Protein AF-M0E5K1-F1 (afdb_monomer_lite)

Secondary structure (DSSP, 8-state):
-EE-SS-BTTGGG-STT--STT---SGGGB-TT--HHHHHHHHHTSSS--PEEEEEE-TTBHHHHHHHHHHS-HHHHHHHTT--EEEEE---SS-BB-STT-SS--B-TTSHHHHHHHHHHHHHHHHTT-EEEESS-PPP-SGGGT-TTEEEE--S--THHHH-TTT-----TTHHHHGGGTT-

Organism: NCBI:txid1227466

InterPro domains:
  IPR013785 Aldolase-type TIM barrel [G3DSA:3.20.20.70] (1-184)
  IPR019563 Glycosyl-hydrolase 97, catalytic domain [PF10566] (2-156)
  IPR052720 Glycosyl Hydrolase Family 97 [PTHR35803] (2-184)

Foldseek 3Di:
DAEDDPQFWDCVQDDQAGQQLGGDQAQVRGDPVHRLLVVQVVQCPDPNHDHYAGEAERLQELANVVCCVPPVVRLLNCVVSVHAEYEYEHRYPQAHCDHSPDPGRDHHLADPSLVVSVVVVLVSSVVSNHQYEYESHDADDPCCVVRVSPPYYDNDDDPCCVPDVPNHNPDDPCRVVCCVVPRD

Structure (mmCIF, N/CA/C/O backbone):
data_AF-M0E5K1-F1
#
_entry.id   AF-M0E5K1-F1
#
loop_
_atom_site.group_PDB
_atom_site.id
_ato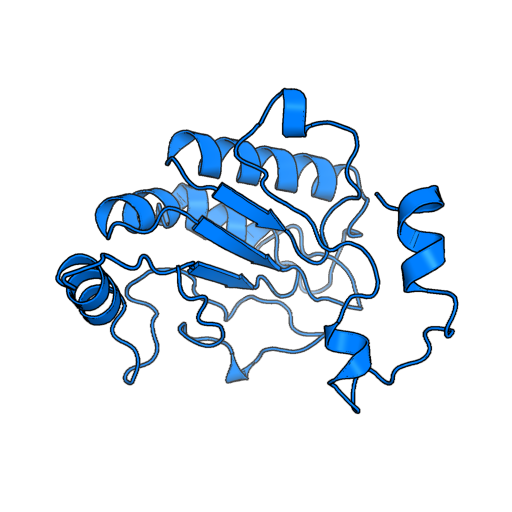m_site.type_symbol
_atom_site.label_atom_id
_atom_site.label_alt_id
_atom_site.label_comp_id
_atom_site.label_asym_id
_atom_site.label_entity_id
_atom_site.label_seq_id
_atom_site.pdbx_PDB_ins_code
_atom_site.Cartn_x
_atom_site.Cartn_y
_atom_site.Cartn_z
_atom_site.occupancy
_atom_site.B_iso_or_equiv
_atom_site.auth_seq_id
_atom_site.auth_comp_id
_atom_site.auth_asym_id
_atom_site.auth_atom_id
_atom_site.pdbx_PDB_model_num
ATOM 1 N N . SER A 1 1 ? -15.384 -0.146 6.447 1.00 93.38 1 SER A N 1
ATOM 2 C CA . SER A 1 1 ? -14.293 0.747 6.843 1.00 93.38 1 SER A CA 1
ATOM 3 C C . SER A 1 1 ? -14.301 1.992 5.967 1.00 93.38 1 SER A C 1
ATOM 5 O O . SER A 1 1 ? -15.077 2.036 5.013 1.00 93.38 1 SER A O 1
ATOM 7 N N . VAL A 1 2 ? -13.480 2.990 6.290 1.00 97.94 2 VAL A N 1
ATOM 8 C CA . VAL A 1 2 ? -13.198 4.164 5.448 1.00 97.94 2 VAL A CA 1
ATOM 9 C C . VAL A 1 2 ? -11.694 4.220 5.186 1.00 97.94 2 VAL A C 1
ATOM 11 O O . VAL A 1 2 ? -10.918 4.206 6.135 1.00 97.94 2 VAL A O 1
ATOM 14 N N . LEU A 1 3 ? -11.296 4.261 3.914 1.00 98.31 3 LEU A N 1
ATOM 15 C CA . LEU A 1 3 ? -9.912 4.495 3.490 1.00 98.31 3 LEU A CA 1
ATOM 16 C C . LEU A 1 3 ? -9.608 5.998 3.535 1.00 98.31 3 LEU A C 1
ATOM 18 O O . LEU A 1 3 ? -10.424 6.790 3.056 1.00 98.31 3 LEU A O 1
ATOM 22 N N . ALA A 1 4 ? -8.439 6.373 4.052 1.00 96.44 4 ALA A N 1
ATOM 23 C CA . ALA A 1 4 ? -7.909 7.731 3.956 1.00 96.44 4 ALA A CA 1
ATOM 24 C C . ALA A 1 4 ? -6.497 7.695 3.353 1.00 96.44 4 ALA A C 1
ATOM 26 O O . ALA A 1 4 ? -5.589 7.111 3.936 1.00 96.44 4 ALA A O 1
ATOM 27 N N . GLU A 1 5 ? -6.319 8.311 2.184 1.00 97.88 5 GLU A N 1
ATOM 28 C CA . GLU A 1 5 ? -5.006 8.540 1.566 1.00 97.88 5 GLU A CA 1
ATOM 29 C C . GLU A 1 5 ? -4.551 9.976 1.851 1.00 97.88 5 GLU A C 1
ATOM 31 O O . GLU A 1 5 ? -5.392 10.861 2.020 1.00 97.88 5 GLU A O 1
ATOM 36 N N . GLY A 1 6 ? -3.238 10.225 1.905 1.00 97.56 6 GLY A N 1
ATOM 37 C CA . GLY A 1 6 ? -2.715 11.553 2.248 1.00 97.56 6 GLY A CA 1
ATOM 38 C C . GLY A 1 6 ? -2.766 11.893 3.739 1.00 97.56 6 GLY A C 1
ATOM 39 O O . GLY A 1 6 ? -2.667 13.065 4.086 1.00 97.56 6 GLY A O 1
ATOM 40 N N . TRP A 1 7 ? -2.964 10.898 4.610 1.00 98.00 7 TRP A N 1
ATOM 41 C CA . TRP A 1 7 ? -3.082 11.096 6.058 1.00 98.00 7 TRP A CA 1
ATOM 42 C C . TRP A 1 7 ? -1.726 11.365 6.732 1.00 98.00 7 TRP A C 1
ATOM 44 O O . TRP A 1 7 ? -1.666 12.111 7.707 1.00 98.00 7 TRP A O 1
ATOM 54 N N . ASN A 1 8 ? -0.654 10.762 6.215 1.00 98.00 8 ASN A N 1
ATOM 55 C CA . ASN A 1 8 ? 0.699 10.811 6.761 1.00 98.00 8 ASN A CA 1
ATOM 56 C C . ASN A 1 8 ? 1.569 11.899 6.124 1.00 98.00 8 ASN A C 1
ATOM 58 O O . ASN A 1 8 ? 1.221 12.438 5.081 1.00 98.00 8 ASN A O 1
ATOM 62 N N . LYS A 1 9 ? 2.710 12.240 6.724 1.00 97.75 9 LYS A N 1
ATOM 63 C CA . LYS A 1 9 ? 3.689 13.174 6.146 1.00 97.75 9 LYS A CA 1
ATOM 64 C C . LYS A 1 9 ? 4.366 12.574 4.903 1.00 97.75 9 LYS A C 1
ATOM 66 O O . LYS A 1 9 ? 4.314 11.379 4.643 1.00 97.75 9 LYS A O 1
ATOM 71 N N . GLY A 1 10 ? 4.994 13.437 4.102 1.00 96.44 10 GLY A N 1
ATOM 72 C CA . GLY A 1 10 ? 5.761 13.033 2.914 1.00 96.44 10 GLY A CA 1
ATOM 73 C C . GLY A 1 10 ? 5.061 13.225 1.575 1.00 96.44 10 GLY A C 1
ATOM 74 O O . GLY A 1 10 ? 5.732 13.351 0.550 1.00 96.44 10 GLY A O 1
ATOM 75 N N . TRP A 1 11 ? 3.733 13.362 1.559 1.00 97.19 11 TRP A N 1
ATOM 76 C CA . TRP A 1 11 ? 2.946 13.489 0.322 1.00 97.19 11 TRP A CA 1
ATOM 77 C C . TRP A 1 11 ? 3.288 14.718 -0.524 1.00 97.19 11 TRP A C 1
ATOM 79 O O . TRP A 1 11 ? 3.047 14.723 -1.727 1.00 97.19 11 TRP A O 1
ATOM 89 N N . SER A 1 12 ? 3.910 15.748 0.053 1.00 95.31 12 SER A N 1
ATOM 90 C CA . SER A 1 12 ? 4.443 16.886 -0.710 1.00 95.31 12 SER A CA 1
ATOM 91 C C . SER A 1 12 ? 5.586 16.512 -1.665 1.00 95.31 12 SER A C 1
ATOM 93 O O . SER A 1 12 ? 5.869 17.276 -2.587 1.00 95.31 12 SER A O 1
ATOM 95 N N . SER A 1 13 ? 6.241 15.369 -1.442 1.00 93.31 13 SER A N 1
ATOM 96 C CA . SER A 1 13 ? 7.293 14.806 -2.298 1.00 93.31 13 SER A CA 1
ATOM 97 C C . SER A 1 13 ? 6.794 13.701 -3.236 1.00 93.31 13 SER A C 1
ATOM 99 O O . SER A 1 13 ? 7.543 13.262 -4.106 1.00 93.31 13 SER A O 1
ATOM 101 N N . TYR A 1 14 ? 5.541 13.262 -3.070 1.00 94.00 14 TYR A N 1
ATOM 102 C CA . TYR A 1 14 ? 4.974 12.134 -3.799 1.00 94.00 14 TYR A CA 1
ATOM 103 C C . TYR A 1 14 ? 4.897 12.390 -5.309 1.00 94.00 14 TYR A C 1
ATOM 105 O O . TYR A 1 14 ? 4.589 13.491 -5.775 1.00 94.00 14 TYR A O 1
ATOM 113 N N . GLY A 1 15 ? 5.126 11.332 -6.083 1.00 90.25 15 GLY A N 1
ATOM 114 C CA . GLY A 1 15 ? 4.949 11.314 -7.526 1.00 90.25 15 GLY A CA 1
ATOM 115 C C . GLY A 1 15 ? 5.547 10.059 -8.149 1.00 90.25 15 GLY A C 1
ATOM 116 O O . GLY A 1 15 ? 6.339 9.363 -7.525 1.00 90.25 15 GLY A O 1
ATOM 117 N N . ALA A 1 16 ? 5.231 9.810 -9.421 1.00 89.69 16 ALA A N 1
ATOM 118 C CA . ALA A 1 16 ? 5.661 8.601 -10.130 1.00 89.69 16 ALA A CA 1
ATOM 119 C C . ALA A 1 16 ? 7.189 8.429 -10.260 1.00 89.69 16 ALA A C 1
ATOM 121 O O . ALA A 1 16 ? 7.641 7.357 -10.624 1.00 8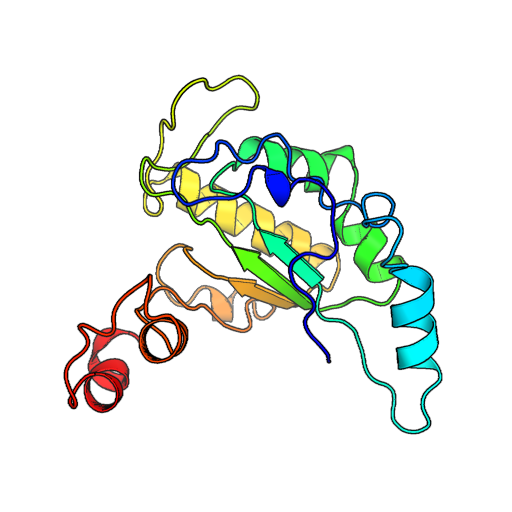9.69 16 ALA A O 1
ATOM 122 N N . ASN A 1 17 ? 7.994 9.453 -9.964 1.00 93.62 17 ASN A N 1
ATOM 123 C CA . ASN A 1 17 ? 9.461 9.373 -9.968 1.00 93.62 17 ASN A CA 1
ATOM 124 C C . ASN A 1 17 ? 10.074 9.696 -8.591 1.00 93.62 17 ASN A C 1
ATOM 126 O O . ASN A 1 17 ? 11.256 10.026 -8.525 1.00 93.62 17 ASN A O 1
ATOM 130 N N . ALA A 1 18 ? 9.273 9.715 -7.521 1.00 93.69 18 ALA A N 1
ATOM 131 C CA . ALA A 1 18 ? 9.764 9.971 -6.168 1.00 93.69 18 ALA A CA 1
ATOM 132 C C . ALA A 1 18 ? 10.539 8.759 -5.626 1.00 93.69 18 ALA A C 1
ATOM 134 O O . ALA A 1 18 ? 10.308 7.636 -6.059 1.00 93.69 18 ALA A O 1
ATOM 135 N N . ASP A 1 19 ? 11.440 8.973 -4.666 1.00 94.19 19 ASP A N 1
ATOM 136 C CA . ASP A 1 19 ? 12.235 7.898 -4.047 1.00 94.19 19 ASP A CA 1
ATOM 137 C C . ASP A 1 19 ? 11.589 7.299 -2.786 1.00 94.19 19 ASP A C 1
ATOM 139 O O . ASP A 1 19 ? 12.147 6.388 -2.180 1.00 94.19 19 ASP A O 1
ATOM 143 N N . GLY A 1 20 ? 10.434 7.826 -2.364 1.00 94.75 20 GLY A N 1
ATOM 144 C CA . GLY A 1 20 ? 9.670 7.353 -1.208 1.00 94.75 20 GLY A CA 1
ATOM 145 C C . GLY A 1 20 ? 10.296 7.603 0.163 1.00 94.75 20 GLY A C 1
ATOM 146 O O . GLY A 1 20 ? 9.659 7.289 1.158 1.00 94.75 20 GLY A O 1
ATOM 147 N N . THR A 1 21 ? 11.487 8.200 0.248 1.00 94.56 21 THR A N 1
ATOM 148 C CA . THR A 1 21 ? 12.237 8.344 1.514 1.00 94.56 21 THR A CA 1
ATOM 149 C C . THR A 1 21 ? 11.604 9.308 2.519 1.00 94.56 21 THR A C 1
ATOM 151 O O . THR A 1 21 ? 11.987 9.321 3.683 1.00 94.56 21 THR A O 1
ATOM 154 N N . ALA A 1 22 ? 10.660 10.141 2.076 1.00 94.38 22 ALA A N 1
ATOM 155 C CA . ALA A 1 22 ? 9.961 11.102 2.925 1.00 94.38 22 ALA A CA 1
ATOM 156 C C . ALA A 1 22 ? 8.573 10.623 3.382 1.00 94.38 22 ALA A C 1
ATOM 158 O O . ALA A 1 22 ? 7.911 11.358 4.113 1.00 94.38 22 ALA A O 1
ATOM 159 N N . LEU A 1 23 ? 8.100 9.465 2.904 1.00 96.31 23 LEU A N 1
ATOM 160 C CA . LEU A 1 23 ? 6.813 8.896 3.304 1.00 96.31 23 LEU A CA 1
ATOM 161 C C . LEU A 1 23 ? 7.001 8.123 4.606 1.00 96.31 23 LEU A C 1
ATOM 163 O O . LEU A 1 23 ? 7.533 7.023 4.585 1.00 96.31 23 LEU A O 1
ATOM 167 N N . GLU A 1 24 ? 6.547 8.719 5.702 1.00 95.12 24 GLU A N 1
ATOM 168 C CA . GLU A 1 24 ? 6.555 8.135 7.048 1.00 95.12 24 GLU A CA 1
ATOM 169 C C . GLU A 1 24 ? 5.178 7.499 7.290 1.00 95.12 24 GLU A C 1
ATOM 171 O O . GLU A 1 24 ? 4.170 8.169 7.077 1.00 95.12 24 GLU A O 1
ATOM 176 N N . LEU A 1 25 ? 5.081 6.225 7.671 1.00 97.69 25 LEU A N 1
ATOM 177 C CA . LEU A 1 25 ? 3.816 5.474 7.765 1.00 97.69 25 LEU A CA 1
ATOM 178 C C . LEU A 1 25 ? 3.404 5.173 9.216 1.00 97.69 25 LEU A C 1
ATOM 180 O O . LEU A 1 25 ? 2.392 4.500 9.451 1.00 97.69 25 LEU A O 1
ATOM 184 N N . GLY A 1 26 ? 4.151 5.676 10.198 1.00 97.25 26 GLY A N 1
ATOM 185 C CA . GLY A 1 26 ? 3.815 5.605 11.615 1.00 97.25 26 GLY A CA 1
ATOM 186 C C . GLY A 1 26 ? 2.559 6.408 11.969 1.00 97.25 26 GLY A C 1
ATOM 187 O O . GLY A 1 26 ? 2.272 7.451 11.390 1.00 97.25 26 GLY A O 1
ATOM 188 N N . ILE A 1 27 ? 1.790 5.938 12.957 1.00 96.75 27 ILE A N 1
ATOM 189 C CA . ILE A 1 27 ? 0.559 6.612 13.423 1.00 96.75 27 ILE A CA 1
ATOM 190 C C . ILE A 1 27 ? 0.833 8.065 13.840 1.00 96.75 27 ILE A C 1
ATOM 192 O O . ILE A 1 27 ? 0.050 8.956 13.514 1.00 96.75 27 ILE A O 1
ATOM 196 N N . ASP A 1 28 ? 1.959 8.295 14.517 1.00 95.56 28 ASP A N 1
ATOM 197 C CA . ASP A 1 28 ? 2.393 9.616 14.990 1.00 95.56 28 ASP A CA 1
ATOM 198 C C . ASP A 1 28 ? 2.974 10.501 13.864 1.00 95.56 28 ASP A C 1
ATOM 200 O O . ASP A 1 28 ? 3.295 11.679 14.077 1.00 95.56 28 ASP A O 1
ATOM 204 N N . ASP A 1 29 ? 3.061 9.960 12.646 1.00 96.44 29 ASP A N 1
ATOM 205 C CA . ASP A 1 29 ? 3.496 10.663 11.443 1.00 96.44 29 ASP A CA 1
ATOM 206 C C . ASP A 1 29 ? 2.351 11.177 10.587 1.00 96.44 29 ASP A C 1
ATOM 208 O O . ASP A 1 29 ? 2.550 11.623 9.456 1.00 96.44 29 ASP A O 1
ATOM 212 N N . SER A 1 30 ? 1.150 11.218 11.156 1.00 97.25 30 SER A N 1
ATOM 213 C CA . SER A 1 30 ? 0.030 11.919 10.557 1.00 97.25 30 SER A CA 1
ATOM 214 C C . SER A 1 30 ? 0.308 13.421 10.380 1.00 97.25 30 SER A C 1
ATOM 216 O O . SER A 1 30 ? 1.098 14.049 11.102 1.00 97.25 30 SER A O 1
ATOM 218 N N . TYR A 1 31 ? -0.332 14.034 9.382 1.00 98.00 31 TYR A N 1
ATOM 219 C CA . TYR A 1 31 ? -0.329 15.489 9.266 1.00 98.00 31 TYR A CA 1
ATOM 220 C C . TYR A 1 31 ? -1.050 16.137 10.467 1.00 98.00 31 TYR A C 1
ATOM 222 O O . TYR A 1 31 ? -1.944 15.530 11.055 1.00 98.00 31 TYR A O 1
ATOM 230 N N . PRO A 1 32 ? -0.731 17.401 10.824 1.00 97.38 32 PRO A N 1
ATOM 231 C CA . PRO A 1 32 ? -1.345 18.079 11.973 1.00 97.38 32 PRO A CA 1
ATOM 232 C C . PRO A 1 32 ? -2.873 18.238 11.916 1.00 97.38 32 PRO A C 1
ATOM 234 O O . PRO A 1 32 ? -3.479 18.623 12.913 1.00 97.38 32 PRO A O 1
ATOM 237 N N . ASP A 1 33 ? -3.483 18.030 10.750 1.00 97.56 33 ASP A N 1
ATOM 238 C CA . ASP A 1 33 ? -4.923 18.094 10.509 1.00 97.56 33 ASP A CA 1
ATOM 239 C C . ASP A 1 33 ? -5.602 16.713 10.454 1.00 97.56 33 ASP A C 1
ATOM 241 O O . ASP A 1 33 ? -6.809 16.644 10.214 1.00 97.56 33 ASP A O 1
ATOM 245 N N . PHE A 1 34 ? -4.867 15.629 10.724 1.00 98.19 34 PHE A N 1
ATOM 246 C CA . PHE A 1 34 ? -5.397 14.271 10.792 1.00 98.19 34 PHE A CA 1
ATOM 247 C C . PHE A 1 34 ? -4.895 13.558 12.054 1.00 98.19 34 PHE A C 1
ATOM 249 O O . PHE A 1 34 ? -3.728 13.196 12.145 1.00 98.19 34 PHE A O 1
ATOM 256 N N . ASP A 1 35 ? -5.769 13.326 13.033 1.00 98.06 35 ASP A N 1
ATOM 257 C CA . ASP A 1 35 ? -5.455 12.516 14.217 1.00 98.06 35 ASP A CA 1
ATOM 258 C C . ASP A 1 35 ? -6.004 11.098 14.018 1.00 98.06 35 ASP A C 1
ATOM 260 O O . ASP A 1 35 ? -7.217 10.869 14.015 1.00 98.06 35 ASP A O 1
ATOM 264 N N . VAL A 1 36 ? -5.099 10.137 13.817 1.00 98.25 36 VAL A N 1
ATOM 265 C CA . VAL A 1 36 ? -5.459 8.733 13.582 1.00 98.25 36 VAL A CA 1
ATOM 266 C C . VAL A 1 36 ? -6.212 8.150 14.781 1.00 98.25 36 VAL A C 1
ATOM 268 O O . VAL A 1 36 ? -7.194 7.437 14.578 1.00 98.25 36 VAL A O 1
ATOM 271 N N . ASN A 1 37 ? -5.802 8.470 16.013 1.00 98.12 37 ASN A N 1
ATOM 272 C CA . ASN A 1 37 ? -6.437 7.943 17.221 1.00 98.12 37 ASN A CA 1
ATOM 273 C C . ASN A 1 37 ? -7.844 8.524 17.399 1.00 98.12 37 ASN A C 1
ATOM 275 O O . ASN A 1 37 ? -8.774 7.787 17.725 1.00 98.12 37 ASN A O 1
ATOM 279 N N . GLU A 1 38 ? -8.028 9.822 17.132 1.00 98.12 38 GLU A N 1
ATOM 280 C CA . GLU A 1 38 ? -9.357 10.445 17.172 1.00 98.12 38 GLU A CA 1
ATOM 281 C C . GLU A 1 38 ? -10.300 9.806 16.139 1.00 98.12 38 GLU A C 1
ATOM 283 O O . GLU A 1 38 ? -11.446 9.481 16.462 1.00 98.12 38 GLU A O 1
ATOM 288 N N . VAL A 1 39 ? -9.832 9.576 14.905 1.00 98.00 39 VAL A N 1
ATOM 289 C CA . VAL A 1 39 ? -10.649 8.975 13.838 1.00 98.00 39 VAL A CA 1
ATOM 290 C C . VAL A 1 39 ? -11.027 7.527 14.160 1.00 98.00 39 VAL A C 1
ATOM 292 O O . VAL A 1 39 ? -12.189 7.144 13.965 1.00 98.00 39 VAL A O 1
ATOM 295 N N . THR A 1 40 ? -10.091 6.711 14.655 1.00 98.19 40 THR A N 1
ATOM 296 C CA . THR A 1 40 ? -10.386 5.313 15.002 1.00 98.19 40 THR A CA 1
ATOM 297 C C . THR A 1 40 ? -11.283 5.209 16.231 1.00 98.19 40 THR A C 1
ATOM 299 O O . THR A 1 40 ? -12.244 4.433 16.206 1.00 98.19 40 THR A O 1
ATOM 302 N N . GLU A 1 41 ? -11.066 6.031 17.263 1.00 98.38 41 GLU A N 1
ATOM 303 C CA . GLU A 1 41 ? -11.944 6.102 18.435 1.00 98.38 41 GLU A CA 1
ATOM 304 C C . GLU A 1 41 ? -13.354 6.565 18.044 1.00 98.38 41 GLU A C 1
ATOM 306 O O . GLU A 1 41 ? -14.352 5.963 18.461 1.00 98.38 41 GLU A O 1
ATOM 311 N N . PHE A 1 42 ? -13.465 7.596 17.202 1.00 98.44 42 PHE A N 1
ATOM 312 C CA . PHE A 1 42 ? -14.752 8.069 16.699 1.00 98.44 42 PHE A CA 1
ATOM 313 C C . PHE A 1 42 ? -15.502 6.956 15.962 1.00 98.44 42 PHE A C 1
ATOM 315 O O . PHE A 1 42 ? -16.668 6.690 16.268 1.00 98.44 42 PHE A O 1
ATOM 322 N N . GLY A 1 43 ? -14.831 6.273 15.029 1.00 98.25 43 GLY A N 1
ATOM 323 C CA . GLY A 1 43 ? -15.401 5.174 14.253 1.00 98.25 43 GLY A CA 1
ATOM 324 C C . GLY A 1 43 ? -15.858 3.996 15.118 1.00 98.25 43 GLY A C 1
ATOM 325 O O . GLY A 1 43 ? -16.947 3.454 14.896 1.00 98.25 43 GLY A O 1
ATOM 326 N N . ALA A 1 44 ? -15.081 3.645 16.145 1.00 98.12 44 ALA A N 1
ATOM 327 C CA . ALA A 1 44 ? -15.416 2.592 17.102 1.00 98.12 44 ALA A CA 1
ATOM 328 C C . ALA A 1 44 ? -16.640 2.935 17.972 1.00 98.12 44 ALA A C 1
ATOM 330 O O . ALA A 1 44 ? -17.416 2.043 18.321 1.00 98.12 44 ALA A O 1
ATOM 331 N N . ASN A 1 45 ? -16.841 4.218 18.290 1.00 98.38 45 ASN A N 1
ATOM 332 C CA . ASN A 1 45 ? -17.920 4.697 19.158 1.00 98.38 45 ASN A CA 1
ATOM 333 C C . ASN A 1 45 ? -19.264 4.937 18.439 1.00 98.38 45 ASN A C 1
ATOM 335 O O . ASN A 1 45 ? -20.266 5.270 19.082 1.00 98.38 45 ASN A O 1
ATOM 339 N N . LEU A 1 46 ? -19.334 4.764 17.115 1.00 98.25 46 LEU A N 1
ATOM 340 C CA . LEU A 1 46 ? -20.593 4.852 16.374 1.00 98.25 46 LEU A CA 1
ATOM 341 C C . LEU A 1 46 ? -21.545 3.700 16.735 1.00 98.25 46 LEU A C 1
ATOM 343 O O . LEU A 1 46 ? -21.138 2.561 16.942 1.00 98.25 46 LEU A O 1
ATOM 347 N N . SER A 1 47 ? -22.858 3.970 16.710 1.00 98.06 47 SER A N 1
ATOM 348 C CA . SER A 1 47 ? -23.893 2.936 16.935 1.00 98.06 47 SER A CA 1
ATOM 349 C C . SER A 1 47 ? -23.812 1.748 15.963 1.00 98.06 47 SER A C 1
ATOM 351 O O . SER A 1 47 ? -24.250 0.647 16.291 1.00 98.06 47 SER A O 1
ATOM 353 N N . ASN A 1 48 ? -23.241 1.983 14.781 1.00 97.56 48 ASN A N 1
ATOM 354 C CA . ASN A 1 48 ? -22.765 0.961 13.866 1.00 97.56 48 ASN A CA 1
ATOM 355 C C . ASN A 1 48 ? -21.265 1.222 13.649 1.00 97.56 48 ASN A C 1
ATOM 357 O O . ASN A 1 48 ? -20.953 2.155 12.903 1.00 97.56 48 ASN A O 1
ATOM 361 N N . PRO A 1 49 ? -20.366 0.484 14.325 1.00 97.81 49 PRO A N 1
ATOM 362 C CA . PRO A 1 49 ? -18.935 0.759 14.287 1.00 97.81 49 PRO A CA 1
ATOM 363 C C . PRO A 1 49 ? -18.368 0.750 12.867 1.00 97.81 49 PRO A C 1
ATOM 365 O O . PRO A 1 49 ? -18.725 -0.096 12.041 1.00 97.81 49 PRO A O 1
ATOM 368 N N . VAL A 1 50 ? -17.466 1.687 12.587 1.00 98.06 50 VAL A N 1
ATOM 369 C CA . VAL A 1 50 ? -16.780 1.811 11.298 1.00 98.06 50 VAL A CA 1
ATOM 370 C C . VAL A 1 50 ? -15.280 1.866 11.547 1.00 98.06 50 VAL A C 1
ATOM 372 O O . VAL A 1 50 ? -14.799 2.769 12.216 1.00 98.06 50 VAL A O 1
ATOM 375 N N . GLU A 1 51 ? -14.540 0.908 10.994 1.00 97.50 51 GLU A N 1
ATOM 376 C CA . GLU A 1 51 ? -13.074 0.903 11.062 1.00 97.50 51 GLU A CA 1
ATOM 377 C C . GLU A 1 51 ? -12.449 1.853 10.028 1.00 97.50 51 GLU A C 1
ATOM 379 O O . GLU A 1 51 ? -13.039 2.122 8.977 1.00 97.50 51 GLU A O 1
ATOM 384 N N . MET A 1 52 ? -11.223 2.297 10.278 1.00 98.00 52 MET A N 1
ATOM 385 C CA . MET A 1 52 ? -10.372 2.914 9.262 1.00 98.00 52 MET A CA 1
ATOM 386 C C . MET A 1 52 ? -9.629 1.824 8.470 1.00 98.00 52 MET A C 1
ATOM 388 O O . MET A 1 52 ? -9.235 0.798 9.024 1.00 98.00 52 MET A O 1
ATOM 392 N N . THR A 1 53 ? -9.452 2.039 7.169 1.00 98.56 53 THR A N 1
ATOM 393 C CA . THR A 1 53 ? -8.484 1.307 6.344 1.00 98.56 53 THR A CA 1
ATOM 394 C C . THR A 1 53 ? -7.270 2.207 6.162 1.00 98.56 53 THR A C 1
ATOM 396 O O . THR A 1 53 ? -7.404 3.324 5.664 1.00 98.56 53 THR A O 1
ATOM 399 N N . MET A 1 54 ? -6.109 1.728 6.596 1.00 98.44 54 MET A N 1
ATOM 400 C CA . MET A 1 54 ? -4.846 2.451 6.506 1.00 98.44 54 MET A CA 1
ATOM 401 C C . MET A 1 54 ? -4.342 2.509 5.064 1.00 98.44 54 MET A C 1
ATOM 403 O O . MET A 1 54 ? -4.600 1.582 4.294 1.00 98.44 54 MET A O 1
ATOM 407 N N . HIS A 1 55 ? -3.622 3.574 4.707 1.00 98.75 55 HIS A N 1
ATOM 408 C CA . HIS A 1 55 ? -2.976 3.701 3.404 1.00 98.75 55 HIS A CA 1
ATOM 409 C C . HIS A 1 55 ? -1.456 3.792 3.530 1.00 98.75 55 HIS A C 1
ATOM 411 O O . HIS A 1 55 ? -0.955 4.753 4.109 1.00 98.75 55 HIS A O 1
ATOM 417 N N . ASN A 1 56 ? -0.754 2.833 2.924 1.00 98.69 56 ASN A N 1
ATOM 418 C CA . ASN A 1 56 ? 0.702 2.723 2.918 1.00 98.69 56 ASN A CA 1
ATOM 419 C C . ASN A 1 56 ? 1.248 2.829 1.491 1.00 98.69 56 ASN A C 1
ATOM 421 O O . ASN A 1 56 ? 1.550 1.822 0.848 1.00 98.69 56 ASN A O 1
ATOM 425 N N . GLU A 1 57 ? 1.346 4.052 0.979 1.00 98.44 57 GLU A N 1
ATOM 426 C CA . GLU A 1 57 ? 2.066 4.320 -0.268 1.00 98.44 57 GLU A CA 1
ATOM 427 C C . GLU A 1 57 ? 3.572 4.334 0.007 1.00 98.44 57 GLU A C 1
ATOM 429 O O . GLU A 1 57 ? 4.018 4.949 0.971 1.00 98.44 57 GLU A O 1
ATOM 434 N N . THR A 1 58 ? 4.355 3.668 -0.840 1.00 98.19 58 THR A N 1
ATOM 435 C CA . THR A 1 58 ? 5.809 3.516 -0.650 1.00 98.19 58 THR A CA 1
ATOM 436 C C . THR A 1 58 ? 6.631 4.314 -1.659 1.00 98.19 58 THR A C 1
ATOM 438 O O . THR A 1 58 ? 7.851 4.391 -1.537 1.00 98.19 58 THR A O 1
ATOM 441 N N . SER A 1 59 ? 5.998 4.843 -2.712 1.00 97.31 59 SER A N 1
ATOM 442 C CA . SER A 1 59 ? 6.653 5.342 -3.931 1.00 97.31 59 SER A CA 1
ATOM 443 C C . SER A 1 59 ? 7.720 4.384 -4.480 1.00 97.31 59 SER A C 1
ATOM 445 O O . SER A 1 59 ? 8.733 4.803 -5.035 1.00 97.31 59 SER A O 1
ATOM 447 N N . GLY A 1 60 ? 7.527 3.075 -4.285 1.00 97.31 60 GLY A N 1
ATOM 448 C CA . GLY A 1 60 ? 8.451 2.034 -4.728 1.00 97.31 60 GLY A CA 1
ATOM 449 C C . GLY A 1 60 ? 9.679 1.802 -3.836 1.00 97.31 60 GLY A C 1
ATOM 450 O O . GLY A 1 60 ? 10.557 1.028 -4.229 1.00 97.31 60 GLY A O 1
ATOM 451 N N . ASN A 1 61 ? 9.765 2.415 -2.651 1.00 98.12 61 ASN A N 1
ATOM 452 C CA . ASN A 1 61 ? 10.873 2.191 -1.723 1.00 98.12 61 ASN A CA 1
ATOM 453 C C . ASN A 1 61 ? 10.626 0.985 -0.810 1.00 98.12 61 ASN A C 1
ATOM 455 O O . ASN A 1 61 ? 9.934 1.074 0.205 1.00 98.12 61 ASN A O 1
ATOM 459 N N . LEU A 1 62 ? 11.199 -0.163 -1.181 1.00 98.50 62 LEU A N 1
ATOM 460 C CA . LEU A 1 62 ? 10.997 -1.412 -0.448 1.00 98.50 62 LEU A CA 1
ATOM 461 C C . LEU A 1 62 ? 11.700 -1.393 0.906 1.00 98.50 62 LEU A C 1
ATOM 463 O O . LEU A 1 62 ? 11.141 -1.887 1.880 1.00 98.50 62 LEU A O 1
ATOM 467 N N . ALA A 1 63 ? 12.916 -0.841 0.951 1.00 97.88 63 ALA A N 1
ATOM 468 C CA . ALA A 1 63 ? 13.726 -0.818 2.161 1.00 97.88 63 ALA A CA 1
ATOM 469 C C . ALA A 1 63 ? 13.114 0.070 3.236 1.00 97.88 63 ALA A C 1
ATOM 471 O O . ALA A 1 63 ? 13.077 -0.348 4.384 1.00 97.88 63 ALA A O 1
ATOM 472 N N . ASN A 1 64 ? 12.609 1.252 2.862 1.00 97.62 64 ASN A N 1
ATOM 473 C CA . ASN A 1 64 ? 11.945 2.144 3.809 1.00 97.62 64 ASN A CA 1
ATOM 474 C C . ASN A 1 64 ? 10.725 1.456 4.428 1.00 97.62 64 ASN A C 1
ATOM 476 O O . ASN A 1 64 ? 10.583 1.401 5.643 1.00 97.62 64 ASN A O 1
ATOM 480 N N . TYR A 1 65 ? 9.892 0.825 3.593 1.00 98.56 65 TYR A N 1
ATOM 481 C CA . TYR A 1 65 ? 8.701 0.155 4.098 1.00 98.56 65 TYR A CA 1
ATOM 482 C C . TYR A 1 65 ? 9.024 -1.066 4.973 1.00 98.56 65 TYR A C 1
ATOM 484 O O . TYR A 1 65 ? 8.367 -1.292 5.984 1.00 98.56 65 TYR A O 1
ATOM 492 N N . GLU A 1 66 ? 10.037 -1.858 4.606 1.00 98.56 66 GLU A N 1
ATOM 493 C CA . GLU A 1 66 ? 10.515 -2.964 5.446 1.00 98.56 66 GLU A CA 1
ATOM 494 C C . GLU A 1 66 ? 11.094 -2.462 6.778 1.00 98.56 66 GLU A C 1
ATOM 496 O O . GLU A 1 66 ? 10.810 -3.067 7.810 1.00 98.56 66 GLU A O 1
ATOM 501 N N . ASP A 1 67 ? 11.840 -1.354 6.775 1.00 98.25 67 ASP A N 1
ATOM 502 C CA . ASP A 1 67 ? 12.423 -0.749 7.978 1.00 98.25 67 ASP A CA 1
ATOM 503 C C . ASP A 1 67 ? 11.341 -0.277 8.957 1.00 98.25 67 ASP A C 1
ATOM 505 O O . ASP A 1 67 ? 11.373 -0.646 10.129 1.00 98.25 67 ASP A O 1
ATOM 509 N N . GLU A 1 68 ? 10.318 0.431 8.479 1.00 98.19 68 GLU A N 1
ATOM 510 C CA . GLU A 1 68 ? 9.208 0.869 9.332 1.00 98.19 68 GLU A CA 1
ATOM 511 C C . GLU A 1 68 ? 8.390 -0.315 9.884 1.00 98.19 68 GLU A C 1
ATOM 513 O O . GLU A 1 68 ? 7.969 -0.320 11.046 1.00 98.19 68 GLU A O 1
ATOM 518 N N . ILE A 1 69 ? 8.194 -1.374 9.089 1.00 98.44 69 ILE A N 1
ATOM 519 C CA . ILE A 1 69 ? 7.530 -2.601 9.559 1.00 98.44 69 ILE A CA 1
ATOM 520 C C . ILE A 1 69 ? 8.350 -3.286 10.656 1.00 98.44 69 ILE A C 1
ATOM 522 O O . ILE A 1 69 ? 7.781 -3.678 11.675 1.00 98.44 69 ILE A O 1
ATOM 526 N N . GLU A 1 70 ? 9.653 -3.479 10.440 1.00 97.19 70 GLU A N 1
ATOM 527 C CA . GLU A 1 70 ? 10.496 -4.316 11.300 1.00 97.19 70 GLU A CA 1
ATOM 528 C C . GLU A 1 70 ? 11.065 -3.572 12.513 1.00 97.19 70 GLU A C 1
ATOM 530 O O . GLU A 1 70 ? 11.173 -4.159 13.590 1.00 97.19 70 GLU A O 1
ATOM 535 N N . ASN A 1 71 ? 11.438 -2.302 12.353 1.00 97.31 71 ASN A N 1
ATOM 536 C CA . ASN A 1 71 ? 12.141 -1.525 13.374 1.00 97.31 71 ASN A CA 1
ATOM 537 C C . ASN A 1 71 ? 11.241 -0.501 14.076 1.00 97.31 71 ASN A C 1
ATOM 539 O O . ASN A 1 71 ? 11.482 -0.199 15.248 1.00 97.31 71 ASN A O 1
ATOM 543 N N . GLU A 1 72 ? 10.183 -0.021 13.418 1.00 97.12 72 GLU A N 1
ATOM 544 C CA . GLU A 1 72 ? 9.217 0.925 14.005 1.00 97.12 72 GLU A CA 1
ATOM 545 C C . GLU A 1 72 ? 7.887 0.267 14.408 1.00 97.12 72 GLU A C 1
ATOM 547 O O . GLU A 1 72 ? 7.070 0.870 15.107 1.00 97.12 72 GLU A O 1
ATOM 552 N N . ASN A 1 73 ? 7.703 -1.010 14.059 1.00 97.50 73 ASN A N 1
ATOM 553 C CA . ASN A 1 73 ? 6.547 -1.837 14.416 1.00 97.50 73 ASN A CA 1
ATOM 554 C C . ASN A 1 73 ? 5.207 -1.237 13.958 1.00 97.50 73 ASN A C 1
ATOM 556 O O . ASN A 1 73 ? 4.186 -1.403 14.632 1.00 97.50 73 ASN A O 1
ATOM 560 N N . ILE A 1 74 ? 5.172 -0.566 12.798 1.00 98.44 74 ILE A N 1
ATOM 561 C CA . ILE A 1 74 ? 3.963 0.138 12.332 1.00 98.44 74 ILE A CA 1
ATOM 562 C C . ILE A 1 74 ? 2.723 -0.769 12.274 1.00 98.44 74 ILE A C 1
ATOM 564 O O . ILE A 1 74 ? 1.623 -0.331 12.592 1.00 98.44 74 ILE A O 1
ATOM 568 N N . PHE A 1 75 ? 2.877 -2.059 11.953 1.00 98.75 75 PHE A N 1
ATOM 569 C CA . PHE A 1 75 ? 1.749 -2.996 11.894 1.00 98.75 75 PHE A CA 1
ATOM 570 C C . PHE A 1 75 ? 1.208 -3.408 13.264 1.00 98.75 75 PHE A C 1
ATOM 572 O O . PHE A 1 75 ? 0.007 -3.653 13.377 1.00 98.75 75 PHE A O 1
ATOM 579 N N . GLU A 1 76 ? 2.065 -3.500 14.280 1.00 98.50 76 GLU A N 1
ATOM 580 C CA . GLU A 1 76 ? 1.629 -3.741 15.660 1.00 98.50 76 GLU A CA 1
ATOM 581 C C . GLU A 1 76 ? 0.861 -2.516 16.165 1.00 98.50 76 GLU A C 1
ATOM 583 O O . GLU A 1 76 ? -0.276 -2.647 16.620 1.00 98.50 76 GLU A O 1
ATOM 588 N N . ASN A 1 77 ? 1.415 -1.319 15.937 1.00 98.31 77 ASN A N 1
ATOM 589 C CA . ASN A 1 77 ? 0.776 -0.053 16.293 1.00 98.31 77 ASN A CA 1
ATOM 590 C C . ASN A 1 77 ? -0.611 0.089 15.636 1.00 98.31 77 ASN A C 1
ATOM 592 O O . ASN A 1 77 ? -1.564 0.518 16.283 1.00 98.31 77 ASN A O 1
ATOM 596 N N . TYR A 1 78 ? -0.766 -0.316 14.368 1.00 98.56 78 TYR A N 1
ATOM 597 C CA . TYR A 1 78 ? -2.073 -0.316 13.700 1.00 98.56 78 TYR A CA 1
ATOM 598 C C . TYR A 1 78 ? -3.101 -1.212 14.405 1.00 98.56 78 TYR A C 1
ATOM 600 O O . TYR A 1 78 ? -4.228 -0.766 14.629 1.00 98.56 78 TYR A O 1
ATOM 608 N N . GLU A 1 79 ? -2.745 -2.451 14.768 1.00 97.94 79 GLU A N 1
ATOM 609 C CA . GLU A 1 79 ? -3.664 -3.351 15.489 1.00 97.94 79 GLU A CA 1
ATOM 610 C C . GLU A 1 79 ? -4.026 -2.785 16.870 1.00 97.94 79 GLU A C 1
ATOM 612 O O . GLU A 1 79 ? -5.205 -2.818 17.242 1.00 97.94 79 GLU A O 1
ATOM 617 N N . ASP A 1 80 ? -3.061 -2.205 17.590 1.00 97.88 80 ASP A N 1
ATOM 618 C CA . ASP A 1 80 ? -3.279 -1.576 18.899 1.00 97.88 80 ASP A CA 1
ATOM 619 C C . ASP A 1 80 ? -4.247 -0.383 18.824 1.00 97.88 80 ASP A C 1
ATOM 621 O O . ASP A 1 80 ? -5.112 -0.221 19.691 1.00 97.88 80 ASP A O 1
ATOM 625 N N . THR A 1 81 ? -4.188 0.398 17.742 1.00 97.62 81 THR A N 1
ATOM 626 C CA . THR A 1 81 ? -5.122 1.505 17.459 1.00 97.62 81 THR A CA 1
ATOM 627 C C . THR A 1 81 ? -6.440 1.030 16.817 1.00 97.62 81 THR A C 1
ATOM 629 O O . THR A 1 81 ? -7.344 1.823 16.542 1.00 97.62 81 THR A O 1
ATOM 632 N N . GLY A 1 82 ? -6.613 -0.283 16.625 1.00 97.31 82 GLY A N 1
ATOM 633 C CA . GLY A 1 82 ? -7.856 -0.902 16.157 1.00 97.31 82 GLY A CA 1
ATOM 634 C C . GLY A 1 82 ? -8.034 -0.937 14.637 1.00 97.31 82 GLY A C 1
ATOM 635 O O . GLY A 1 82 ? -9.144 -1.189 14.160 1.00 97.31 82 GLY A O 1
ATOM 636 N N . ILE A 1 83 ? -6.963 -0.710 13.882 1.00 98.38 83 ILE A N 1
ATOM 637 C CA . ILE A 1 83 ? -6.912 -0.781 12.422 1.00 98.38 83 ILE A CA 1
ATOM 638 C C . ILE A 1 83 ? -6.558 -2.209 12.004 1.00 98.38 83 ILE A C 1
ATOM 640 O O . ILE A 1 83 ? -5.608 -2.795 12.512 1.00 98.38 83 ILE A O 1
ATOM 644 N N . ARG A 1 84 ? -7.329 -2.775 11.066 1.00 98.06 84 ARG A N 1
ATOM 645 C CA . ARG A 1 84 ? -7.200 -4.185 10.630 1.00 98.06 84 ARG A CA 1
ATOM 646 C C . ARG A 1 84 ? -7.133 -4.374 9.122 1.00 98.06 84 ARG A C 1
ATOM 648 O O . ARG A 1 84 ? -7.234 -5.495 8.619 1.00 98.06 84 ARG A O 1
ATOM 655 N N . SER A 1 85 ? -7.044 -3.281 8.375 1.00 98.56 85 SER A N 1
ATOM 656 C CA . SER A 1 85 ? -6.974 -3.320 6.919 1.00 98.56 85 SER A CA 1
ATOM 657 C C . SER A 1 85 ? -6.054 -2.232 6.401 1.00 98.56 85 SER A C 1
ATOM 659 O O . SER A 1 85 ? -6.115 -1.096 6.869 1.00 98.56 85 SER A O 1
ATOM 661 N N . ILE A 1 86 ? -5.233 -2.595 5.425 1.00 98.81 86 ILE A N 1
ATOM 662 C CA . ILE A 1 86 ? -4.241 -1.740 4.790 1.00 98.81 86 ILE A CA 1
ATOM 663 C C . ILE A 1 86 ? -4.461 -1.831 3.281 1.00 98.81 86 ILE A C 1
ATOM 665 O O . ILE A 1 86 ? -4.502 -2.931 2.726 1.00 98.81 86 ILE A O 1
ATOM 669 N N . LYS A 1 87 ? -4.564 -0.679 2.624 1.00 98.81 87 LYS A N 1
ATOM 670 C CA . LYS A 1 87 ? -4.225 -0.532 1.212 1.00 98.81 87 LYS A CA 1
ATOM 671 C C . LYS A 1 87 ? -2.759 -0.130 1.136 1.00 98.81 87 LYS A C 1
ATOM 673 O O . LYS A 1 87 ? -2.388 0.857 1.765 1.00 98.81 87 LYS A O 1
ATOM 678 N N . ASN A 1 88 ? -1.930 -0.849 0.392 1.00 98.38 88 ASN A N 1
ATOM 679 C CA . ASN A 1 88 ? -0.552 -0.430 0.148 1.00 98.38 88 ASN A CA 1
ATOM 680 C C . ASN A 1 88 ? -0.250 -0.304 -1.347 1.00 98.38 88 ASN A C 1
ATOM 682 O O . ASN A 1 88 ? -0.833 -1.033 -2.147 1.00 98.38 88 ASN A O 1
ATOM 686 N N . GLY A 1 89 ? 0.653 0.610 -1.702 1.00 98.38 89 GLY A N 1
ATOM 687 C CA . GLY A 1 89 ? 0.976 0.986 -3.083 1.00 98.38 89 GLY A CA 1
ATOM 688 C C . GLY A 1 89 ? 2.478 1.106 -3.331 1.00 98.38 89 GLY A C 1
ATOM 689 O O . GLY A 1 89 ? 3.275 1.247 -2.396 1.00 98.38 89 GLY A O 1
ATOM 690 N N . TYR A 1 90 ? 2.870 0.984 -4.599 1.00 98.38 90 TYR A N 1
ATOM 691 C CA . TYR A 1 90 ? 4.275 1.006 -5.034 1.00 98.38 90 TYR A CA 1
ATOM 692 C C . TYR A 1 90 ? 4.445 1.827 -6.314 1.00 98.38 90 TYR A C 1
ATOM 694 O O . TYR A 1 90 ? 5.090 1.381 -7.272 1.00 98.38 90 TYR A O 1
ATOM 702 N N . VAL A 1 91 ? 3.846 3.017 -6.354 1.00 97.06 91 VAL A N 1
ATOM 703 C CA . VAL A 1 91 ? 3.862 3.879 -7.541 1.00 97.06 91 VAL A CA 1
ATOM 704 C C . VAL A 1 91 ? 5.282 4.364 -7.823 1.00 97.06 91 VAL A C 1
ATOM 706 O O . VAL A 1 91 ? 5.818 5.210 -7.113 1.00 97.06 91 VAL A O 1
ATOM 709 N N . ASN A 1 92 ? 5.902 3.831 -8.878 1.00 96.50 92 ASN A N 1
ATOM 710 C CA . ASN A 1 92 ? 7.211 4.276 -9.345 1.00 96.50 92 ASN A CA 1
ATOM 711 C C . ASN A 1 92 ? 7.452 3.862 -10.809 1.00 96.50 92 ASN A C 1
ATOM 713 O O . ASN A 1 92 ? 7.466 2.675 -11.130 1.00 96.50 92 ASN A O 1
ATOM 717 N N . ASP A 1 93 ? 7.644 4.833 -11.698 1.00 94.56 93 ASP A N 1
ATOM 718 C CA . ASP A 1 93 ? 7.928 4.635 -13.121 1.00 94.56 93 ASP A CA 1
ATOM 719 C C . ASP A 1 93 ? 9.362 4.094 -13.350 1.00 94.56 93 ASP A C 1
ATOM 721 O O . ASP A 1 93 ? 9.521 3.138 -14.119 1.00 94.56 93 ASP A O 1
ATOM 725 N N . PRO A 1 94 ? 10.416 4.655 -12.714 1.00 96.38 94 PRO A N 1
ATOM 726 C CA . PRO A 1 94 ? 11.785 4.150 -12.821 1.00 96.38 94 PRO A CA 1
ATOM 727 C C . PRO A 1 94 ? 12.006 2.721 -12.298 1.00 96.38 94 PRO A C 1
ATOM 729 O O . PRO A 1 94 ? 12.817 1.989 -12.872 1.00 96.38 94 PRO A O 1
ATOM 732 N N . GLY A 1 95 ? 11.311 2.310 -11.234 1.00 97.19 95 GLY A N 1
ATOM 733 C CA . GLY A 1 95 ? 11.415 0.973 -10.644 1.00 97.19 95 GLY A CA 1
ATOM 734 C C . GLY A 1 95 ? 11.357 0.976 -9.115 1.00 97.19 95 GLY A C 1
ATOM 735 O O . GLY A 1 95 ? 10.838 1.887 -8.495 1.00 97.19 95 GLY A O 1
ATOM 736 N N . LEU A 1 96 ? 11.879 -0.068 -8.480 1.00 98.31 96 LEU A N 1
ATOM 737 C CA . LEU A 1 96 ? 11.839 -0.219 -7.024 1.00 98.31 96 LEU A CA 1
ATOM 738 C C . LEU A 1 96 ? 13.229 -0.029 -6.401 1.00 98.31 96 LEU A C 1
ATOM 740 O O . LEU A 1 96 ? 14.226 -0.535 -6.934 1.00 98.31 96 LEU A O 1
ATOM 744 N N . TYR A 1 97 ? 13.280 0.666 -5.264 1.00 98.25 97 TYR A N 1
ATOM 745 C CA . TYR A 1 97 ? 14.491 0.883 -4.466 1.00 98.25 97 TYR A CA 1
ATOM 746 C C . TYR A 1 97 ? 14.648 -0.264 -3.465 1.00 98.25 97 TYR A C 1
ATOM 748 O O . TYR A 1 97 ? 13.694 -0.633 -2.778 1.00 98.25 97 TYR A O 1
ATOM 756 N N . ASP A 1 98 ? 15.837 -0.865 -3.414 1.00 97.56 98 ASP A N 1
ATOM 757 C CA . ASP A 1 98 ? 16.114 -2.070 -2.621 1.00 97.56 98 ASP A CA 1
ATOM 758 C C . ASP A 1 98 ? 16.772 -1.752 -1.276 1.00 97.56 98 ASP A C 1
ATOM 760 O O . ASP A 1 98 ? 16.690 -2.552 -0.344 1.00 97.56 98 ASP A O 1
ATOM 764 N N . LYS A 1 99 ? 17.440 -0.598 -1.175 1.00 96.06 99 LYS A N 1
ATOM 765 C CA . LYS A 1 99 ? 18.168 -0.150 0.018 1.00 96.06 99 LYS A CA 1
ATOM 766 C C . LYS A 1 99 ? 17.828 1.293 0.358 1.00 96.06 99 LYS A C 1
ATOM 768 O O . LYS A 1 99 ? 17.536 2.084 -0.531 1.00 96.06 99 LYS A O 1
ATOM 773 N N . LEU A 1 100 ? 17.950 1.641 1.640 1.00 91.19 100 LEU A N 1
ATOM 774 C CA . LEU A 1 100 ? 17.669 2.989 2.152 1.00 91.19 100 LEU A CA 1
ATOM 775 C C . LEU A 1 100 ? 18.532 4.080 1.495 1.00 91.19 100 LEU A C 1
ATOM 777 O O . LEU A 1 100 ? 18.102 5.221 1.392 1.00 91.19 100 LEU A O 1
ATOM 781 N N . ASP A 1 101 ? 19.750 3.743 1.065 1.00 90.19 101 ASP A N 1
ATOM 782 C CA . ASP A 1 101 ? 20.709 4.674 0.463 1.00 90.19 101 ASP A CA 1
ATOM 783 C C . ASP A 1 101 ? 20.790 4.586 -1.071 1.00 90.19 101 ASP A C 1
ATOM 785 O O . ASP A 1 101 ? 21.627 5.267 -1.682 1.00 90.19 101 ASP A O 1
ATOM 789 N N . ASP A 1 102 ? 19.925 3.781 -1.701 1.00 92.94 102 ASP A N 1
ATOM 790 C CA . ASP A 1 102 ? 19.850 3.688 -3.157 1.00 92.94 102 ASP A CA 1
ATOM 791 C C . ASP A 1 102 ? 19.525 5.071 -3.745 1.00 92.94 102 ASP A C 1
ATOM 793 O O . ASP A 1 102 ? 18.515 5.691 -3.432 1.00 92.94 102 ASP A O 1
ATOM 797 N N . GLN A 1 103 ? 20.396 5.557 -4.629 1.00 92.69 103 GLN A N 1
ATOM 798 C CA . GLN A 1 103 ? 20.184 6.825 -5.341 1.00 92.69 103 GLN A CA 1
ATOM 799 C C . GLN A 1 103 ? 19.277 6.658 -6.565 1.00 92.69 103 GLN A C 1
ATOM 801 O O . GLN A 1 103 ? 18.756 7.632 -7.091 1.00 92.69 103 GLN A O 1
ATOM 806 N N . GLU A 1 104 ? 19.125 5.423 -7.040 1.00 95.69 104 GLU A N 1
ATOM 807 C CA . GLU A 1 104 ? 18.354 5.053 -8.222 1.00 95.69 104 GLU A CA 1
ATOM 808 C C . GLU A 1 104 ? 17.718 3.677 -7.977 1.00 95.69 104 GLU A C 1
ATOM 810 O O . GLU A 1 104 ? 18.336 2.840 -7.307 1.00 95.69 104 GLU A O 1
ATOM 815 N N . PRO A 1 105 ? 16.538 3.390 -8.547 1.00 96.19 105 PRO A N 1
ATOM 816 C CA . PRO A 1 105 ? 15.909 2.092 -8.381 1.00 96.19 105 PRO A CA 1
ATOM 817 C C . PRO A 1 105 ? 16.723 0.983 -9.053 1.00 96.19 105 PRO A C 1
ATOM 819 O O . PRO A 1 105 ? 17.242 1.119 -10.165 1.00 96.19 105 PRO A O 1
ATOM 822 N N . THR A 1 106 ? 16.819 -0.157 -8.374 1.00 97.62 106 THR A N 1
ATOM 823 C CA . THR A 1 106 ? 17.637 -1.303 -8.804 1.00 97.62 106 THR A CA 1
ATOM 824 C C . THR A 1 106 ? 16.802 -2.529 -9.163 1.00 97.62 106 THR A C 1
ATOM 826 O O . THR A 1 106 ? 17.327 -3.514 -9.693 1.00 97.62 106 THR A O 1
ATOM 829 N N . GLN A 1 107 ? 15.496 -2.482 -8.894 1.00 98.19 107 GLN A N 1
ATOM 830 C CA . GLN A 1 107 ? 14.568 -3.595 -9.050 1.00 98.19 107 GLN A CA 1
ATOM 831 C C . GLN A 1 107 ? 13.378 -3.213 -9.937 1.00 98.19 107 GLN A C 1
ATOM 833 O O . GLN A 1 107 ? 13.060 -2.047 -10.132 1.00 98.19 107 GLN A O 1
ATOM 838 N N . THR A 1 108 ? 12.693 -4.222 -10.470 1.00 97.69 108 THR A N 1
ATOM 839 C CA . THR A 1 108 ? 11.391 -4.051 -11.139 1.00 97.69 108 THR A CA 1
ATOM 840 C C . THR A 1 108 ? 10.300 -4.643 -10.255 1.00 97.69 108 THR A C 1
ATOM 842 O O . THR A 1 108 ? 10.583 -5.573 -9.495 1.00 97.69 108 THR A O 1
ATOM 845 N N . HIS A 1 109 ? 9.045 -4.209 -10.411 1.00 97.88 109 HIS A N 1
ATOM 846 C CA . HIS A 1 109 ? 7.881 -4.725 -9.659 1.00 97.88 109 HIS A CA 1
ATOM 847 C C . HIS A 1 109 ? 7.650 -6.233 -9.773 1.00 97.88 109 HIS A C 1
ATOM 849 O O . HIS A 1 109 ? 6.849 -6.813 -9.040 1.00 97.88 109 HIS A O 1
ATOM 855 N N . HIS A 1 110 ? 8.330 -6.902 -10.703 1.00 96.81 110 HIS A N 1
ATOM 856 C CA . HIS A 1 110 ? 8.213 -8.341 -10.917 1.00 96.81 110 HIS A CA 1
ATOM 857 C C . HIS A 1 110 ? 9.543 -9.090 -10.779 1.00 96.81 110 HIS A C 1
ATOM 859 O O . HIS A 1 110 ? 9.632 -10.260 -11.161 1.00 96.81 110 HIS A O 1
ATOM 865 N N . SER A 1 111 ? 10.580 -8.441 -10.237 1.00 98.00 111 SER A N 1
ATOM 866 C CA . SER A 1 111 ? 11.842 -9.107 -9.920 1.00 98.00 111 SER A CA 1
ATOM 867 C C . SER A 1 111 ? 11.664 -10.102 -8.767 1.00 98.00 111 SER A C 1
ATOM 869 O O . SER A 1 111 ? 10.716 -10.030 -7.984 1.00 98.00 111 SER A O 1
ATOM 871 N N . GLN A 1 112 ? 12.608 -11.037 -8.623 1.00 98.44 112 GLN A N 1
ATOM 872 C CA . GLN A 1 112 ? 12.606 -11.971 -7.493 1.00 98.44 112 GLN A CA 1
ATOM 873 C C . GLN A 1 112 ? 12.636 -11.238 -6.141 1.00 98.44 112 GLN A C 1
ATOM 875 O O . GLN A 1 112 ? 12.028 -11.703 -5.179 1.00 98.44 112 GLN A O 1
ATOM 880 N N . ARG A 1 113 ? 13.306 -10.081 -6.072 1.00 98.06 113 ARG A N 1
ATOM 881 C CA . ARG A 1 113 ? 13.352 -9.258 -4.863 1.00 98.06 113 ARG A CA 1
ATOM 882 C C . ARG A 1 113 ? 11.975 -8.701 -4.504 1.00 98.06 113 ARG A C 1
ATOM 884 O O . ARG A 1 113 ? 11.580 -8.836 -3.350 1.00 98.06 113 ARG A O 1
ATOM 891 N N . ALA A 1 114 ? 11.228 -8.175 -5.477 1.00 98.25 114 ALA A N 1
ATOM 892 C CA . ALA A 1 114 ? 9.860 -7.697 -5.263 1.00 98.25 114 ALA A CA 1
ATOM 893 C C . ALA A 1 114 ? 8.912 -8.836 -4.837 1.00 98.25 114 ALA A C 1
ATOM 895 O O . ALA A 1 114 ? 8.108 -8.673 -3.923 1.00 98.25 114 ALA A O 1
ATOM 896 N N . VAL A 1 115 ? 9.054 -10.031 -5.430 1.00 98.50 115 VAL A N 1
ATOM 897 C CA . VAL A 1 115 ? 8.296 -11.226 -5.004 1.00 98.50 115 VAL A CA 1
ATOM 898 C C . VAL A 1 115 ? 8.557 -11.551 -3.530 1.00 98.50 115 VAL A C 1
ATOM 900 O O . VAL A 1 115 ? 7.607 -11.771 -2.779 1.00 98.50 115 VAL A O 1
ATOM 903 N N . ASN A 1 116 ? 9.826 -11.553 -3.113 1.00 98.62 116 ASN A N 1
ATOM 904 C CA . ASN A 1 116 ? 10.198 -11.810 -1.723 1.00 98.62 116 ASN A CA 1
ATOM 905 C C . ASN A 1 116 ? 9.692 -10.703 -0.787 1.00 98.62 116 ASN A C 1
ATOM 907 O O . ASN A 1 116 ? 9.128 -11.026 0.251 1.00 98.62 116 ASN A O 1
ATOM 911 N N . HIS A 1 117 ? 9.824 -9.431 -1.180 1.00 98.69 117 HIS A N 1
ATOM 912 C CA . HIS A 1 117 ? 9.303 -8.285 -0.430 1.00 98.69 117 HIS A CA 1
ATOM 913 C C . HIS A 1 117 ? 7.810 -8.444 -0.129 1.00 98.69 117 HIS A C 1
ATOM 915 O O . HIS A 1 117 ? 7.400 -8.427 1.028 1.00 98.69 117 HIS A O 1
ATOM 921 N N . HIS A 1 118 ? 6.985 -8.674 -1.158 1.00 98.56 118 HIS A N 1
ATOM 922 C CA . HIS A 1 118 ? 5.549 -8.843 -0.948 1.00 98.56 118 HIS A CA 1
ATOM 923 C C . HIS A 1 118 ? 5.248 -10.024 -0.026 1.00 98.56 118 HIS A C 1
ATOM 925 O O . HIS A 1 118 ? 4.341 -9.932 0.793 1.00 98.56 118 HIS A O 1
ATOM 931 N N . GLN A 1 119 ? 5.999 -11.126 -0.120 1.00 98.44 119 GLN A N 1
ATOM 932 C CA . GLN A 1 119 ? 5.828 -12.242 0.807 1.00 98.44 119 GLN A CA 1
ATOM 933 C C . GLN A 1 119 ? 6.155 -11.844 2.255 1.00 98.44 119 GLN A C 1
ATOM 935 O O . GLN A 1 119 ? 5.384 -12.205 3.146 1.00 98.44 119 GLN A O 1
ATOM 940 N N . THR A 1 120 ? 7.236 -11.094 2.484 1.00 98.50 120 THR A N 1
ATOM 941 C CA . THR A 1 120 ? 7.597 -10.554 3.805 1.00 98.50 120 THR A CA 1
ATOM 942 C C . THR A 1 120 ? 6.476 -9.674 4.359 1.00 98.50 120 THR A C 1
ATOM 944 O O . THR A 1 120 ? 5.966 -9.951 5.444 1.00 98.50 120 THR A O 1
ATOM 947 N N . VAL A 1 121 ? 6.005 -8.691 3.583 1.00 98.75 121 VAL A N 1
ATOM 948 C CA . VAL A 1 121 ? 4.914 -7.784 3.988 1.00 98.75 121 VAL A CA 1
ATOM 949 C C . VAL A 1 121 ? 3.626 -8.557 4.283 1.00 98.75 121 VAL A C 1
ATOM 951 O O . VAL A 1 121 ? 2.982 -8.318 5.302 1.00 98.75 121 VAL A O 1
ATOM 954 N N . ILE A 1 122 ? 3.263 -9.536 3.447 1.00 98.75 122 ILE A N 1
ATOM 955 C CA . ILE A 1 122 ? 2.077 -10.384 3.652 1.00 98.75 122 ILE A CA 1
ATOM 956 C C . ILE A 1 122 ? 2.159 -11.151 4.974 1.00 98.75 122 ILE A C 1
ATOM 958 O O . ILE A 1 122 ? 1.163 -11.227 5.699 1.00 98.75 122 ILE A O 1
ATOM 962 N N . GLN A 1 123 ? 3.322 -11.726 5.286 1.00 98.75 123 GLN A N 1
ATOM 963 C CA . GLN A 1 123 ? 3.542 -12.482 6.518 1.00 98.75 123 GLN A CA 1
ATOM 964 C C . GLN A 1 123 ? 3.509 -11.575 7.752 1.00 98.75 123 GLN A C 1
ATOM 966 O O . GLN A 1 123 ? 2.851 -11.925 8.732 1.00 98.75 123 GLN A O 1
ATOM 971 N N . ALA A 1 124 ? 4.157 -10.410 7.689 1.00 98.75 124 ALA A N 1
ATOM 972 C CA . ALA A 1 124 ? 4.147 -9.421 8.765 1.00 98.75 124 ALA A CA 1
ATOM 973 C C . ALA A 1 124 ? 2.730 -8.884 9.029 1.00 98.75 124 ALA A C 1
ATOM 975 O O . ALA A 1 124 ? 2.284 -8.826 10.176 1.00 98.75 124 ALA A O 1
ATOM 976 N N . ALA A 1 125 ? 1.982 -8.573 7.968 1.00 98.75 125 ALA A N 1
ATOM 977 C CA . ALA A 1 125 ? 0.586 -8.160 8.056 1.00 98.75 125 ALA A CA 1
ATOM 978 C C . ALA A 1 125 ? -0.284 -9.258 8.685 1.00 98.75 125 ALA A C 1
ATOM 980 O O . ALA A 1 125 ? -1.059 -8.992 9.601 1.00 98.75 125 ALA A O 1
ATOM 981 N N . ALA A 1 126 ? -0.119 -10.515 8.257 1.00 98.62 126 ALA A N 1
ATOM 982 C CA . ALA A 1 126 ? -0.862 -11.644 8.815 1.00 98.62 126 ALA A CA 1
ATOM 983 C C . ALA A 1 126 ? -0.574 -11.849 10.312 1.00 98.62 126 ALA A C 1
ATOM 985 O O . ALA A 1 126 ? -1.500 -12.128 11.077 1.00 98.62 126 ALA A O 1
ATOM 986 N N . ALA A 1 127 ? 0.688 -11.694 10.732 1.00 98.50 127 ALA A N 1
ATOM 987 C CA . ALA A 1 127 ? 1.099 -11.801 12.132 1.00 98.50 127 ALA A CA 1
ATOM 988 C C . ALA A 1 127 ? 0.429 -10.740 13.023 1.00 98.50 127 ALA A C 1
ATOM 990 O O . ALA A 1 127 ? 0.093 -11.037 14.166 1.00 98.50 127 ALA A O 1
ATOM 991 N N . ASN A 1 128 ? 0.150 -9.561 12.461 1.00 98.56 128 ASN A N 1
ATOM 992 C CA . ASN A 1 128 ? -0.512 -8.437 13.126 1.00 98.56 128 ASN A CA 1
ATOM 993 C C . ASN A 1 128 ? -1.993 -8.285 12.736 1.00 98.56 128 ASN A C 1
ATOM 995 O O . ASN A 1 128 ? -2.572 -7.215 12.881 1.00 98.56 128 ASN A O 1
ATOM 999 N N . ARG A 1 129 ? -2.624 -9.357 12.229 1.00 98.19 129 ARG A N 1
ATOM 1000 C CA . ARG A 1 129 ? -4.067 -9.418 11.906 1.00 98.19 129 ARG A CA 1
ATOM 1001 C C . ARG A 1 129 ? -4.548 -8.375 10.887 1.00 98.19 129 ARG A C 1
ATOM 1003 O O . ARG A 1 129 ? -5.735 -8.057 10.843 1.00 98.19 129 ARG A O 1
ATOM 1010 N N . GLN A 1 130 ? -3.652 -7.926 10.017 1.00 98.69 130 GLN A N 1
ATOM 1011 C CA . GLN A 1 130 ? -3.936 -6.964 8.962 1.00 98.69 130 GLN A CA 1
ATOM 1012 C C . GLN A 1 130 ? -4.373 -7.668 7.672 1.00 98.69 130 GLN A C 1
ATOM 1014 O O . GLN A 1 130 ? -3.673 -8.542 7.143 1.00 98.69 130 GLN A O 1
ATOM 1019 N N . MET A 1 131 ? -5.524 -7.256 7.140 1.00 98.62 131 MET A N 1
ATOM 1020 C CA . MET A 1 131 ? -5.934 -7.545 5.765 1.00 98.62 131 MET A CA 1
ATOM 1021 C C . MET A 1 131 ? -5.204 -6.604 4.801 1.00 98.62 131 MET A C 1
ATOM 1023 O O . MET A 1 131 ? -5.134 -5.406 5.057 1.00 98.62 131 MET A O 1
ATOM 1027 N N . LEU A 1 132 ? -4.712 -7.126 3.678 1.00 98.56 132 LEU A N 1
ATOM 1028 C CA . LEU A 1 132 ? -4.002 -6.356 2.658 1.00 98.56 132 LEU A CA 1
ATOM 1029 C C . LEU A 1 132 ? -4.802 -6.233 1.362 1.00 98.56 132 LEU A C 1
ATOM 1031 O O . LEU A 1 132 ? -5.310 -7.223 0.827 1.00 98.56 132 LEU A O 1
ATOM 1035 N N . GLU A 1 133 ? -4.823 -5.023 0.829 1.00 98.12 133 GLU A N 1
ATOM 1036 C CA . GLU A 1 133 ? -5.225 -4.674 -0.525 1.00 98.12 133 GLU A CA 1
ATOM 1037 C C . GLU A 1 133 ? -4.005 -4.044 -1.218 1.00 98.12 133 GLU A C 1
ATOM 1039 O O . GLU A 1 133 ? -3.462 -3.060 -0.730 1.00 98.12 133 GLU A O 1
ATOM 1044 N N . ILE A 1 134 ? -3.493 -4.685 -2.274 1.00 98.25 134 ILE A N 1
ATOM 1045 C CA . ILE A 1 134 ? -2.156 -4.378 -2.815 1.00 98.25 134 ILE A CA 1
ATOM 1046 C C . ILE A 1 134 ? -2.260 -3.746 -4.209 1.00 98.25 134 ILE A C 1
ATOM 1048 O O . ILE A 1 134 ? -2.596 -4.428 -5.187 1.00 98.25 134 ILE A O 1
ATOM 1052 N N . HIS A 1 135 ? -1.890 -2.475 -4.308 1.00 98.38 135 HIS A N 1
ATOM 1053 C CA . HIS A 1 135 ? -1.672 -1.725 -5.546 1.00 98.38 135 HIS A CA 1
ATOM 1054 C C . HIS A 1 135 ? -0.222 -1.873 -6.044 1.00 98.38 135 HIS A C 1
ATOM 1056 O O . HIS A 1 135 ? 0.649 -2.294 -5.288 1.00 98.38 135 HIS A O 1
ATOM 1062 N N . GLU A 1 136 ? 0.006 -1.683 -7.353 1.00 97.31 136 GLU A N 1
ATOM 1063 C CA . GLU A 1 136 ? 1.295 -1.851 -8.077 1.00 97.31 136 GLU A CA 1
ATOM 1064 C C . GLU A 1 136 ? 2.121 -3.116 -7.741 1.00 97.31 136 GLU A C 1
ATOM 1066 O O . GLU A 1 136 ? 3.307 -3.207 -8.042 1.00 97.31 136 GLU A O 1
ATOM 1071 N N . GLY A 1 137 ? 1.520 -4.141 -7.139 1.00 94.62 137 GLY A N 1
ATOM 1072 C CA . GLY A 1 137 ? 2.251 -5.316 -6.679 1.00 94.62 137 GLY A CA 1
ATOM 1073 C C . GLY A 1 137 ? 2.546 -6.357 -7.762 1.00 94.62 137 GLY A C 1
ATOM 1074 O O . GLY A 1 137 ? 2.236 -6.226 -8.950 1.00 94.62 137 GLY A O 1
ATOM 1075 N N . ILE A 1 138 ? 3.091 -7.494 -7.328 1.00 94.88 138 ILE A N 1
ATOM 1076 C CA . ILE A 1 138 ? 3.185 -8.687 -8.174 1.00 94.88 138 ILE A CA 1
ATOM 1077 C C . ILE A 1 138 ? 1.788 -9.211 -8.552 1.00 94.88 138 ILE A C 1
ATOM 1079 O O . ILE A 1 138 ? 0.869 -9.282 -7.726 1.00 94.88 138 ILE A O 1
ATOM 1083 N N . LYS A 1 139 ? 1.637 -9.669 -9.801 1.00 94.50 139 LYS A N 1
ATOM 1084 C CA . LYS A 1 139 ? 0.423 -10.370 -10.249 1.00 94.50 139 LYS A CA 1
ATOM 1085 C C . LYS A 1 139 ? 0.065 -11.526 -9.294 1.00 94.50 139 LYS A C 1
ATOM 1087 O O . LYS A 1 139 ? 0.973 -12.207 -8.808 1.00 94.50 139 LYS A O 1
ATOM 1092 N N . PRO A 1 140 ? -1.225 -11.784 -9.025 1.00 94.31 140 P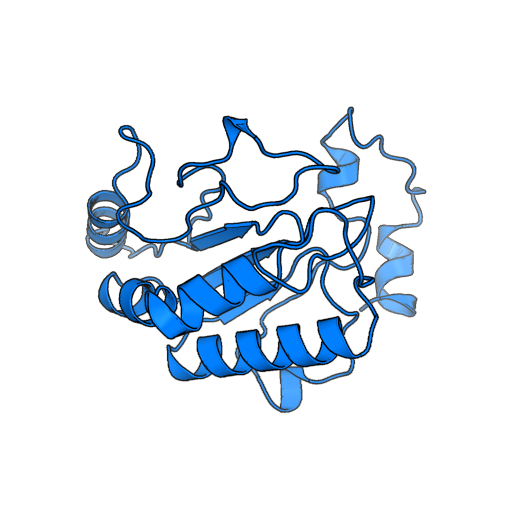RO A N 1
ATOM 1093 C CA . PRO A 1 140 ? -1.615 -12.906 -8.179 1.00 94.31 140 PRO A CA 1
ATOM 1094 C C . PRO A 1 140 ? -1.232 -14.240 -8.825 1.00 94.31 140 PRO A C 1
ATOM 1096 O O . PRO A 1 140 ? -1.301 -14.417 -10.043 1.00 94.31 140 PRO A O 1
ATOM 1099 N N . THR A 1 141 ? -0.829 -15.193 -7.988 1.00 96.06 141 THR A N 1
ATOM 1100 C CA . THR A 1 141 ? -0.445 -16.558 -8.390 1.00 96.06 141 THR A CA 1
ATOM 1101 C C . THR A 1 141 ? -1.152 -17.638 -7.565 1.00 96.06 141 THR A C 1
ATOM 1103 O O . THR A 1 141 ? -0.827 -18.820 -7.668 1.00 96.06 141 THR A O 1
ATOM 1106 N N . GLY A 1 142 ? -2.152 -17.243 -6.770 1.00 95.62 142 GLY A N 1
ATOM 1107 C CA . GLY A 1 142 ? -2.936 -18.129 -5.906 1.00 95.62 142 GLY A CA 1
ATOM 1108 C C . GLY A 1 142 ? -2.460 -18.166 -4.452 1.00 95.62 142 GLY A C 1
ATOM 1109 O O . GLY A 1 142 ? -2.968 -18.965 -3.665 1.00 95.62 142 GLY A O 1
ATOM 1110 N N . GLU A 1 143 ? -1.523 -17.295 -4.072 1.00 94.88 143 GLU A N 1
ATOM 1111 C CA . GLU A 1 143 ? -0.996 -17.174 -2.710 1.00 94.88 143 GLU A CA 1
ATOM 1112 C C . GLU A 1 143 ? -2.071 -16.866 -1.663 1.00 94.88 143 GLU A C 1
ATOM 1114 O O . GLU A 1 143 ? -1.889 -17.250 -0.513 1.00 94.88 143 GLU A O 1
ATOM 1119 N N . ILE A 1 144 ? -3.218 -16.301 -2.061 1.00 96.56 144 ILE A N 1
ATOM 1120 C CA . ILE A 1 144 ? -4.396 -16.098 -1.198 1.00 96.56 144 ILE A CA 1
ATOM 1121 C C . ILE A 1 144 ? -4.887 -17.393 -0.527 1.00 96.56 144 ILE A C 1
ATOM 1123 O O . ILE A 1 144 ? -5.499 -17.360 0.536 1.00 96.56 144 ILE A O 1
ATOM 1127 N N . ARG A 1 145 ? -4.602 -18.566 -1.117 1.00 98.12 145 ARG A N 1
ATOM 1128 C CA . ARG A 1 145 ? -4.899 -19.868 -0.497 1.00 98.12 145 ARG A CA 1
ATOM 1129 C C . 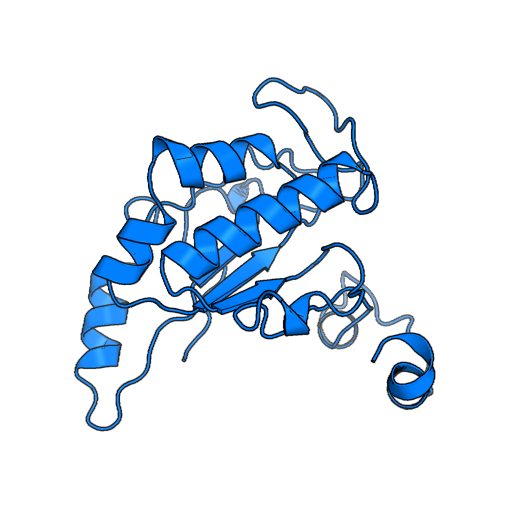ARG A 1 145 ? -4.021 -20.132 0.729 1.00 98.12 145 ARG A C 1
ATOM 1131 O O . ARG A 1 145 ? -4.464 -20.800 1.659 1.00 98.12 145 ARG A O 1
ATOM 1138 N N . THR A 1 146 ? -2.776 -19.670 0.691 1.00 98.31 146 THR A N 1
ATOM 1139 C CA . THR A 1 146 ? -1.794 -19.814 1.774 1.00 98.31 146 THR A CA 1
ATOM 1140 C C . THR A 1 146 ? -1.929 -18.672 2.779 1.00 98.31 146 THR A C 1
ATOM 1142 O O . THR A 1 146 ? -1.896 -18.916 3.981 1.00 98.31 146 THR A O 1
ATOM 1145 N N . TYR A 1 147 ? -2.124 -17.450 2.282 1.00 98.31 147 TYR A N 1
ATOM 1146 C CA . TYR A 1 147 ? -2.240 -16.213 3.050 1.00 98.31 147 TYR A CA 1
ATOM 1147 C C . TYR A 1 147 ? -3.588 -15.540 2.761 1.00 98.31 147 TYR A C 1
ATOM 1149 O O . TYR A 1 147 ? -3.673 -14.653 1.910 1.00 98.31 147 TYR A O 1
ATOM 1157 N N . PRO A 1 148 ? -4.666 -15.957 3.448 1.00 98.31 148 PRO A N 1
ATOM 1158 C CA . PRO A 1 148 ? -6.011 -15.438 3.201 1.00 98.31 148 PRO A CA 1
ATOM 1159 C C . PRO A 1 148 ? -6.201 -13.982 3.649 1.00 98.31 148 PRO A C 1
ATOM 1161 O O . PRO A 1 148 ? -7.253 -13.407 3.385 1.00 98.31 148 PRO A O 1
ATOM 1164 N N . ASN A 1 149 ? -5.210 -13.382 4.318 1.00 98.62 149 ASN A N 1
ATOM 1165 C CA . ASN A 1 149 ? -5.224 -11.962 4.655 1.00 98.62 149 ASN A CA 1
ATOM 1166 C C . ASN A 1 149 ? -4.967 -11.058 3.438 1.00 98.62 149 ASN A C 1
ATOM 1168 O O . ASN A 1 149 ? -5.232 -9.866 3.510 1.00 98.62 149 ASN A O 1
ATOM 1172 N N . VAL A 1 150 ? -4.501 -11.597 2.308 1.00 98.31 150 VAL A N 1
ATOM 1173 C CA . VAL A 1 150 ? -4.462 -10.860 1.038 1.00 98.31 150 VAL A CA 1
ATOM 1174 C C . VAL A 1 150 ? -5.876 -10.819 0.458 1.00 98.31 150 VAL A C 1
ATOM 1176 O O . VAL A 1 150 ? -6.331 -11.782 -0.160 1.00 98.31 150 VAL A O 1
ATOM 1179 N N . ALA A 1 151 ? -6.581 -9.711 0.687 1.00 96.19 151 ALA A N 1
ATOM 1180 C CA . ALA A 1 151 ? -7.975 -9.528 0.293 1.00 96.19 151 ALA A CA 1
ATOM 1181 C C . ALA A 1 151 ? -8.122 -9.326 -1.217 1.00 96.19 151 ALA A C 1
ATOM 1183 O O . ALA A 1 151 ? -8.979 -9.937 -1.855 1.00 96.19 151 ALA A O 1
ATOM 1184 N N . ALA A 1 152 ? -7.299 -8.441 -1.777 1.00 94.88 152 ALA A N 1
ATOM 1185 C CA . ALA A 1 152 ? -7.361 -8.056 -3.176 1.00 94.88 152 ALA A CA 1
ATOM 1186 C C . ALA A 1 152 ? -6.026 -7.475 -3.653 1.00 94.88 152 ALA A C 1
ATOM 1188 O O . ALA A 1 152 ? -5.124 -7.180 -2.868 1.00 94.88 152 ALA A O 1
ATOM 1189 N N . ARG A 1 153 ? -5.906 -7.362 -4.976 1.00 95.94 153 ARG A N 1
ATOM 1190 C CA . ARG A 1 153 ? -4.819 -6.654 -5.647 1.00 95.94 153 ARG A CA 1
ATOM 1191 C C . ARG A 1 153 ? -5.375 -5.914 -6.847 1.00 95.94 153 ARG A C 1
ATOM 1193 O O . ARG A 1 153 ? -6.211 -6.491 -7.550 1.00 95.94 153 ARG A O 1
ATOM 1200 N N . GLU A 1 154 ? -4.841 -4.741 -7.143 1.00 96.38 154 GLU A N 1
ATOM 1201 C CA . GLU A 1 154 ? -5.161 -4.007 -8.363 1.00 96.38 154 GLU A CA 1
ATOM 1202 C C . GLU A 1 154 ? -4.438 -4.643 -9.567 1.00 96.38 154 GLU A C 1
ATOM 1204 O O . GLU A 1 154 ? -4.987 -5.525 -10.235 1.00 96.38 154 GLU A O 1
ATOM 1209 N N . VAL A 1 155 ? -3.165 -4.301 -9.800 1.00 94.25 155 VAL A N 1
ATOM 1210 C CA . VAL A 1 155 ? -2.263 -4.889 -10.820 1.00 94.25 155 VAL A CA 1
ATOM 1211 C C . VAL A 1 155 ? -2.931 -5.017 -12.199 1.00 94.25 155 VAL A C 1
ATOM 1213 O O . VAL A 1 155 ? -2.823 -6.028 -12.901 1.00 94.25 155 VAL A O 1
ATOM 1216 N N . VAL A 1 156 ? -3.715 -4.004 -12.552 1.00 93.88 156 VAL A N 1
ATOM 1217 C CA . VAL A 1 156 ? -4.377 -3.804 -13.839 1.00 93.88 156 VAL A CA 1
ATOM 1218 C C . VAL A 1 156 ? -4.868 -2.365 -13.878 1.00 93.88 156 VAL A C 1
ATOM 1220 O O . VAL A 1 156 ? -5.104 -1.775 -12.835 1.00 93.88 156 VAL A O 1
ATOM 1223 N N . LYS A 1 157 ? -5.095 -1.799 -15.064 1.00 91.31 157 LYS A N 1
ATOM 1224 C CA . LYS A 1 157 ? -5.756 -0.492 -15.151 1.00 91.31 157 LYS A CA 1
ATOM 1225 C C . LYS A 1 157 ? -7.149 -0.582 -14.531 1.00 91.31 157 LYS A C 1
ATOM 1227 O O . LYS A 1 157 ? -8.003 -1.283 -15.078 1.00 91.31 157 LYS A O 1
ATOM 1232 N N . ALA A 1 158 ? -7.361 0.084 -13.406 1.00 89.19 158 ALA A N 1
ATOM 1233 C CA . ALA A 1 158 ? -8.628 0.084 -12.690 1.00 89.19 158 ALA A CA 1
ATOM 1234 C C . ALA A 1 158 ? -9.368 1.420 -12.864 1.00 89.19 158 ALA A C 1
ATOM 1236 O O . ALA A 1 158 ? -9.085 2.196 -13.779 1.00 89.19 158 ALA A O 1
ATOM 1237 N N . GLN A 1 159 ? -10.353 1.664 -11.999 1.00 89.75 159 GLN A N 1
ATOM 1238 C CA . GLN A 1 159 ? -11.280 2.792 -12.100 1.00 89.75 159 GLN A CA 1
ATOM 1239 C C . GLN A 1 159 ? -10.586 4.164 -12.040 1.00 89.75 159 GLN A C 1
ATOM 1241 O O . GLN A 1 159 ? -11.123 5.137 -12.568 1.00 89.75 159 GLN A O 1
ATOM 1246 N N . GLU A 1 160 ? -9.395 4.259 -11.442 1.00 88.50 160 GLU A N 1
ATOM 1247 C CA . GLU A 1 160 ? -8.602 5.494 -11.415 1.00 88.50 160 GLU A CA 1
ATOM 1248 C C . GLU A 1 160 ? -8.300 6.042 -12.824 1.00 88.50 160 GLU A C 1
ATOM 1250 O O . GLU A 1 160 ? -8.371 7.253 -13.050 1.00 88.50 160 GLU A O 1
ATOM 1255 N N . TYR A 1 161 ? -8.103 5.162 -13.813 1.00 86.62 161 TYR A N 1
ATOM 1256 C CA . TYR A 1 161 ? -7.870 5.551 -15.206 1.00 86.62 161 TYR A CA 1
ATOM 1257 C C . TYR A 1 161 ? -9.110 6.147 -15.882 1.00 86.62 161 TYR A C 1
ATOM 1259 O O . TYR A 1 161 ? -8.963 6.831 -16.894 1.00 86.62 161 TYR A O 1
ATOM 1267 N N . ASP A 1 162 ? -10.315 5.924 -15.349 1.00 82.00 162 ASP A N 1
ATOM 1268 C CA . ASP A 1 162 ? -11.548 6.537 -15.858 1.00 82.00 162 ASP A CA 1
ATOM 1269 C C . ASP A 1 162 ? -11.793 7.937 -15.276 1.00 82.00 162 ASP A C 1
ATOM 1271 O O . ASP A 1 162 ? -12.489 8.745 -15.894 1.00 82.00 162 ASP A O 1
ATOM 1275 N N . GLY A 1 163 ? -11.254 8.214 -14.083 1.00 70.50 163 GLY A N 1
ATOM 1276 C CA . GLY A 1 163 ? -11.517 9.437 -13.318 1.00 70.50 163 GLY A CA 1
ATOM 1277 C C . GLY A 1 163 ? -10.425 10.501 -13.430 1.00 70.50 163 GLY A C 1
ATOM 1278 O O . GLY A 1 163 ? -10.734 11.694 -13.462 1.00 70.50 163 GLY A O 1
ATOM 1279 N N . PHE A 1 164 ? -9.157 10.096 -13.525 1.00 66.88 164 PHE A N 1
ATOM 1280 C CA . PHE A 1 164 ? -8.033 11.027 -13.568 1.00 66.88 164 PHE A CA 1
ATOM 1281 C C . PHE A 1 164 ? -7.655 11.362 -15.013 1.00 66.88 164 PHE A C 1
ATOM 1283 O O . PHE A 1 164 ? -7.025 10.575 -15.721 1.00 66.88 164 PHE A O 1
ATOM 1290 N N . GLY A 1 165 ? -8.010 12.574 -15.455 1.00 62.97 165 GLY A N 1
ATOM 1291 C CA . GLY A 1 165 ? -7.601 13.094 -16.766 1.00 62.97 165 GLY A CA 1
ATOM 1292 C C . GLY A 1 165 ? -6.080 13.072 -16.979 1.00 62.97 165 GLY A C 1
ATOM 1293 O O . GLY A 1 165 ? -5.641 12.879 -18.110 1.00 62.97 165 GLY A O 1
ATOM 1294 N N . GLU A 1 166 ? -5.308 13.193 -15.890 1.00 66.75 166 GLU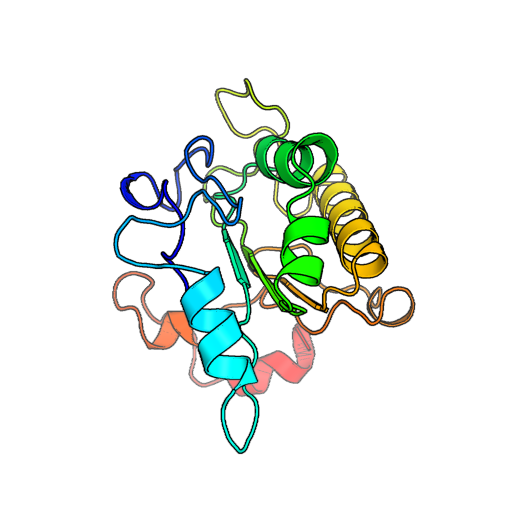 A N 1
ATOM 1295 C CA . GLU A 1 166 ? -3.841 13.090 -15.840 1.00 66.75 166 GLU A CA 1
ATOM 1296 C C . GLU A 1 166 ? -3.332 11.709 -16.294 1.00 66.75 166 GLU A C 1
ATOM 1298 O O . GLU A 1 166 ? -2.410 11.622 -17.102 1.00 66.75 166 GLU A O 1
ATOM 1303 N N . LEU A 1 167 ? -3.973 10.625 -15.829 1.00 70.75 167 LEU A N 1
ATOM 1304 C CA . LEU A 1 167 ? -3.642 9.251 -16.232 1.00 70.75 167 LEU A CA 1
ATOM 1305 C C . LEU A 1 167 ? -4.129 8.957 -17.657 1.00 70.75 167 LEU A C 1
ATOM 1307 O O . LEU A 1 167 ? -3.503 8.198 -18.402 1.00 70.75 167 LEU A O 1
ATOM 1311 N N . GLY A 1 168 ? -5.244 9.588 -18.036 1.00 63.69 168 GLY A N 1
ATOM 1312 C CA . GLY A 1 168 ? -5.875 9.481 -19.341 1.00 63.69 168 GLY A CA 1
ATOM 1313 C C . GLY A 1 168 ? -6.469 8.094 -19.588 1.00 63.69 168 GLY A C 1
ATOM 1314 O O . GLY A 1 168 ? -5.747 7.125 -19.841 1.00 63.69 168 GLY A O 1
ATOM 1315 N N . SER A 1 169 ? -7.801 7.996 -19.626 1.00 67.12 169 SER A N 1
ATOM 1316 C CA . SER A 1 169 ? -8.470 6.744 -19.999 1.00 67.12 169 SER A CA 1
ATOM 1317 C C . SER A 1 169 ? -8.114 6.368 -21.442 1.00 67.12 169 SER A C 1
ATOM 1319 O O . SER A 1 169 ? -8.620 6.929 -22.415 1.00 67.12 169 SER A O 1
ATOM 1321 N N . ARG A 1 170 ? -7.183 5.422 -21.588 1.00 74.56 170 ARG A N 1
ATOM 1322 C CA . ARG A 1 170 ? -6.839 4.767 -22.863 1.00 74.56 170 ARG A CA 1
ATOM 1323 C C . ARG A 1 170 ? -7.353 3.329 -22.916 1.00 74.56 170 ARG A C 1
ATOM 1325 O O . ARG A 1 170 ? -6.901 2.555 -23.759 1.00 74.56 170 ARG A O 1
ATOM 1332 N N . VAL A 1 171 ? -8.235 2.947 -21.995 1.00 80.25 171 VAL A N 1
ATOM 1333 C CA . VAL A 1 171 ? -8.841 1.615 -21.976 1.00 80.25 171 VAL A CA 1
ATOM 1334 C C . VAL A 1 171 ? -10.032 1.573 -22.938 1.00 80.25 171 VAL A C 1
ATOM 1336 O O . VAL A 1 171 ? -10.785 2.536 -23.073 1.00 80.25 171 VAL A O 1
ATOM 1339 N N . GLY A 1 172 ? -10.165 0.476 -23.685 1.00 84.94 172 GLY A N 1
ATOM 1340 C CA . GLY A 1 172 ? -11.285 0.279 -24.605 1.00 84.94 172 GLY A CA 1
ATOM 1341 C C . GLY A 1 172 ? -12.590 -0.019 -23.860 1.00 84.94 172 GLY A C 1
ATOM 1342 O O . GLY A 1 172 ? -12.588 -0.399 -22.692 1.00 84.94 172 GLY A O 1
ATOM 1343 N N . ARG A 1 173 ? -13.738 0.098 -24.545 1.00 88.19 173 ARG A N 1
ATOM 1344 C CA . ARG A 1 173 ? -15.059 -0.271 -23.976 1.00 88.19 173 ARG A CA 1
ATOM 1345 C C . ARG A 1 173 ? -15.156 -1.751 -23.588 1.00 88.19 173 ARG A C 1
ATOM 1347 O O . ARG A 1 173 ? -16.044 -2.141 -22.839 1.00 88.19 173 ARG A O 1
ATOM 1354 N N . ASP A 1 174 ? -14.275 -2.566 -24.147 1.00 92.69 174 ASP A N 1
ATOM 1355 C CA . ASP A 1 174 ? -14.122 -3.992 -23.902 1.00 92.69 174 ASP A CA 1
ATOM 1356 C C . ASP A 1 174 ? -13.286 -4.313 -22.651 1.00 92.69 174 ASP A C 1
ATOM 1358 O O . ASP A 1 174 ? -13.214 -5.478 -22.260 1.00 92.69 174 ASP A O 1
ATOM 1362 N N . HIS A 1 175 ? -12.692 -3.313 -21.991 1.00 92.44 175 HIS A N 1
ATOM 1363 C CA . HIS A 1 175 ? -11.796 -3.505 -20.847 1.00 92.44 175 HIS A CA 1
ATOM 1364 C C . HIS A 1 175 ? -12.421 -4.364 -19.743 1.00 92.44 175 HIS A C 1
ATOM 1366 O O . HIS A 1 175 ? -11.946 -5.468 -19.477 1.00 92.44 175 HIS A O 1
ATOM 1372 N N . HIS A 1 176 ? -13.556 -3.939 -19.180 1.00 90.88 176 HIS A N 1
ATOM 1373 C CA . HIS A 1 176 ? -14.212 -4.660 -18.080 1.00 90.88 176 HIS A CA 1
ATOM 1374 C C . HIS A 1 176 ? -14.705 -6.063 -18.456 1.00 90.88 176 HIS A C 1
ATOM 1376 O O . HIS A 1 176 ? -14.757 -6.935 -17.593 1.00 90.88 176 HIS A O 1
ATOM 1382 N N . VAL A 1 177 ? -15.049 -6.310 -19.727 1.00 94.94 177 VAL A N 1
ATOM 1383 C CA . VAL A 1 177 ? -15.468 -7.651 -20.184 1.00 94.94 177 VAL A CA 1
ATOM 1384 C C . VAL A 1 177 ? -14.282 -8.549 -20.540 1.00 94.94 177 VAL A C 1
ATOM 1386 O O . VAL A 1 177 ? -14.462 -9.753 -20.694 1.00 94.94 177 VAL A O 1
ATOM 1389 N N . THR A 1 178 ? -13.075 -7.987 -20.630 1.00 95.31 178 THR A N 1
ATOM 1390 C CA . THR A 1 178 ? -11.831 -8.732 -20.855 1.00 95.31 178 THR A CA 1
ATOM 1391 C C . THR A 1 178 ? -11.207 -9.201 -19.541 1.00 95.31 178 THR A C 1
ATOM 1393 O O . THR A 1 178 ? -10.690 -10.316 -19.490 1.00 95.31 178 THR A O 1
ATOM 1396 N N . LEU A 1 179 ? -11.290 -8.397 -18.469 1.00 94.94 179 LEU A N 1
ATOM 1397 C CA . LEU A 1 179 ? -10.657 -8.696 -17.173 1.00 94.94 179 LEU A CA 1
ATOM 1398 C C . LEU A 1 179 ? -10.945 -10.111 -16.630 1.00 94.94 179 LEU A C 1
ATOM 1400 O O . LEU A 1 179 ? -9.982 -10.758 -16.207 1.00 94.94 179 LEU A O 1
ATOM 1404 N N . PRO A 1 180 ? -12.187 -10.651 -16.690 1.00 96.00 180 PRO A N 1
ATOM 1405 C CA . PRO A 1 180 ? -12.486 -12.003 -16.208 1.00 96.00 180 PRO A CA 1
ATOM 1406 C C . PRO A 1 180 ? -11.738 -13.137 -16.921 1.00 96.00 180 PRO A C 1
ATOM 1408 O O . PRO A 1 180 ? -11.707 -14.253 -16.416 1.00 96.00 180 PRO A O 1
ATOM 1411 N N . P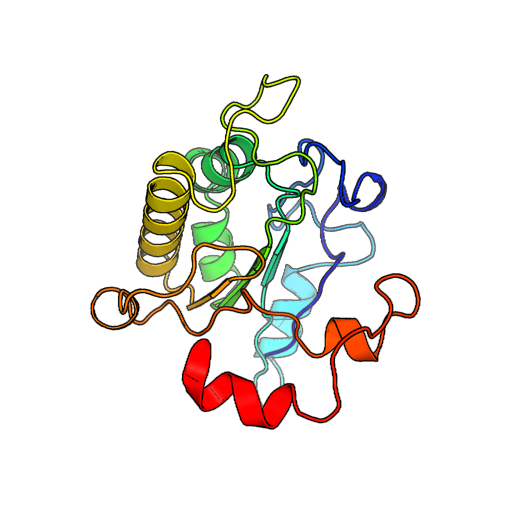HE A 1 181 ? -11.178 -12.878 -18.105 1.00 96.62 181 PHE A N 1
ATOM 1412 C CA . PHE A 1 181 ? -10.515 -13.882 -18.942 1.00 96.62 181 PHE A CA 1
ATOM 1413 C C . PHE A 1 181 ? -8.991 -13.713 -19.004 1.00 96.62 181 PHE A C 1
ATOM 1415 O O . PHE A 1 181 ? -8.322 -14.488 -19.688 1.00 96.62 181 PHE A O 1
ATOM 1422 N N . THR A 1 182 ? -8.437 -12.704 -18.328 1.00 95.06 182 THR A N 1
ATOM 1423 C CA . THR A 1 182 ? -6.993 -12.422 -18.328 1.00 95.06 182 THR A CA 1
ATOM 1424 C C . THR A 1 182 ? -6.436 -12.167 -16.932 1.00 95.06 182 THR A C 1
ATOM 1426 O O . THR A 1 182 ? -5.428 -12.772 -16.575 1.00 95.06 182 THR A O 1
ATOM 1429 N N . ARG A 1 183 ? -7.057 -11.275 -16.151 1.00 94.88 183 ARG A N 1
ATOM 1430 C CA . ARG A 1 183 ? -6.536 -10.798 -14.861 1.00 94.88 183 ARG A CA 1
ATOM 1431 C C . ARG A 1 183 ? -7.187 -11.463 -13.644 1.00 94.88 183 ARG A C 1
ATOM 1433 O O . ARG A 1 183 ? -6.494 -11.606 -12.636 1.00 94.88 183 ARG A O 1
ATOM 1440 N N . MET A 1 184 ? -8.487 -11.758 -13.696 1.00 88.75 184 MET A N 1
ATOM 1441 C CA . MET A 1 184 ? -9.252 -12.272 -12.544 1.00 88.75 184 MET A CA 1
ATOM 1442 C C . MET A 1 184 ? -8.976 -13.743 -12.245 1.00 88.75 184 MET A C 1
ATOM 1444 O O . MET A 1 184 ? -8.685 -14.498 -13.198 1.00 88.75 184 MET A O 1
#

Radius of gyration: 16.71 Å; chains: 1; bounding box: 45×38×44 Å

Sequence (184 aa):
SVLAEGWNKGWSSYGANADGTALELGIDDSYPDFDVNEVTEFGANLSNPVEMTMHNETSGNLANYEDEIENENIFENYEDTGIRSIKNGYVNDPGLYDKLDDQEPTQTHHSQRAVNHHQTVIQAAAANRQMLEIHEGIKPTGEIRTYPNVAAREVVKAQEYDGFGELGSRVGRDHHVTLPFTRM

pLDDT: mean 95.18, std 6.61, range [62.97, 98.81]